Protein AF-A0A8T6MAY6-F1 (afdb_monomer)

pLDDT: mean 92.92, std 10.19, range [41.97, 98.88]

Secondary structure (DSSP, 8-state):
-PPEEEEEEEEESSS-TTT--EEEEEEEEEETTEEEEEEEEE-B-SSPPPHHHHHHH---HHHHTTSPBHHHHHHHHHHHHTTPEEEETTTTTHHHHHHHHHHHHHS------EEEHHHHHHHH-TT-S--SHHHHHHHTT---TTTTSHHHHHHHHHHHHHHHHHHHHHTT--SHHHHHHHHH-TT------GGG--

Structure (mmCIF, N/CA/C/O backbone):
data_AF-A0A8T6MAY6-F1
#
_entry.id   AF-A0A8T6MAY6-F1
#
loop_
_atom_site.group_PDB
_atom_site.id
_atom_site.type_symbol
_atom_site.label_atom_id
_atom_site.label_alt_id
_atom_site.label_comp_id
_atom_site.label_asym_id
_atom_site.label_entity_id
_atom_site.label_seq_id
_atom_site.pdbx_PDB_ins_code
_atom_site.Cartn_x
_atom_site.Cartn_y
_atom_site.Cartn_z
_atom_site.occupancy
_atom_site.B_iso_or_equiv
_atom_site.auth_seq_id
_atom_site.auth_comp_id
_atom_site.auth_asym_id
_atom_site.auth_atom_id
_atom_site.pdbx_PDB_model_num
ATOM 1 N N . MET A 1 1 ? 13.500 -18.319 -10.788 1.00 41.97 1 MET A N 1
ATOM 2 C CA . MET A 1 1 ? 12.170 -18.586 -10.184 1.00 41.97 1 MET A CA 1
ATOM 3 C C . MET A 1 1 ? 11.344 -17.348 -10.483 1.00 41.97 1 MET A C 1
ATOM 5 O O . MET A 1 1 ? 11.922 -16.278 -10.383 1.00 41.97 1 MET A O 1
ATOM 9 N N . LEU A 1 2 ? 10.087 -17.454 -10.924 1.00 58.12 2 LEU A N 1
ATOM 10 C CA . LEU A 1 2 ? 9.271 -16.250 -11.144 1.00 58.12 2 LEU A CA 1
ATOM 11 C C . LEU A 1 2 ? 9.119 -15.507 -9.813 1.00 58.12 2 LEU A C 1
ATOM 13 O O . LEU A 1 2 ? 8.790 -16.142 -8.808 1.00 58.12 2 LEU A O 1
ATOM 17 N N . GLY A 1 3 ? 9.374 -14.201 -9.809 1.00 73.69 3 GLY A N 1
ATOM 18 C CA . GLY A 1 3 ? 9.262 -13.400 -8.601 1.00 73.69 3 GLY A CA 1
ATOM 19 C C . GLY A 1 3 ? 7.875 -13.441 -8.001 1.00 73.69 3 GLY A C 1
ATOM 20 O O . GLY A 1 3 ? 6.874 -13.339 -8.719 1.00 73.69 3 GLY A O 1
ATOM 21 N N . ARG A 1 4 ? 7.833 -13.613 -6.676 1.00 93.00 4 ARG A N 1
ATOM 22 C CA . ARG A 1 4 ? 6.608 -13.522 -5.888 1.00 93.00 4 ARG A CA 1
ATOM 23 C C . ARG A 1 4 ? 6.529 -12.165 -5.219 1.00 93.00 4 ARG A C 1
ATOM 25 O O . ARG A 1 4 ? 7.383 -11.813 -4.399 1.00 93.00 4 ARG A O 1
ATOM 32 N N . TYR A 1 5 ? 5.494 -11.425 -5.585 1.00 97.12 5 TYR A N 1
ATOM 33 C CA . TYR A 1 5 ? 5.240 -10.085 -5.083 1.00 97.12 5 TYR A CA 1
ATOM 34 C C . TYR A 1 5 ? 3.885 -10.030 -4.397 1.00 97.12 5 TYR A C 1
ATOM 36 O O . TYR A 1 5 ? 2.927 -10.655 -4.847 1.00 97.12 5 TYR A O 1
ATOM 44 N N . ILE A 1 6 ? 3.803 -9.233 -3.341 1.00 98.44 6 ILE A N 1
ATOM 45 C CA . ILE A 1 6 ? 2.548 -8.832 -2.722 1.00 98.44 6 ILE A CA 1
ATOM 46 C C . ILE A 1 6 ? 2.383 -7.348 -2.984 1.00 98.44 6 ILE A C 1
ATOM 48 O O . ILE A 1 6 ? 3.108 -6.543 -2.405 1.00 98.44 6 ILE A O 1
ATOM 52 N N . VAL A 1 7 ? 1.444 -6.980 -3.847 1.00 98.69 7 VAL A N 1
ATOM 53 C CA . VAL A 1 7 ? 1.062 -5.576 -4.014 1.00 98.69 7 VAL A CA 1
ATOM 5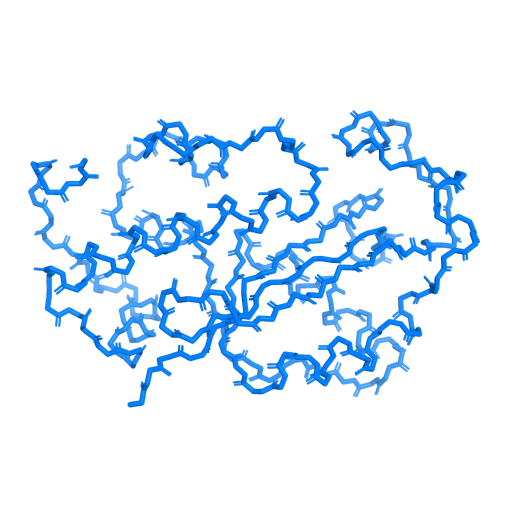4 C C . VAL A 1 7 ? -0.007 -5.265 -2.982 1.00 98.69 7 VAL A C 1
ATOM 56 O O . VAL A 1 7 ? -0.994 -5.990 -2.943 1.00 98.69 7 VAL A O 1
ATOM 59 N N . LEU A 1 8 ? 0.183 -4.247 -2.147 1.00 98.75 8 LEU A N 1
ATOM 60 C CA . LEU A 1 8 ? -0.724 -3.925 -1.045 1.00 98.75 8 LEU A CA 1
ATOM 61 C C . LEU A 1 8 ? -0.980 -2.425 -0.921 1.00 98.75 8 LEU A C 1
ATOM 63 O O . LEU A 1 8 ? -0.166 -1.617 -1.371 1.00 98.75 8 LEU A O 1
ATOM 67 N N . ASP A 1 9 ? -2.101 -2.107 -0.285 1.00 98.69 9 ASP A N 1
ATOM 68 C CA . ASP A 1 9 ? -2.551 -0.759 0.057 1.00 98.69 9 ASP A CA 1
ATOM 69 C C . ASP A 1 9 ? -3.443 -0.832 1.312 1.00 98.69 9 ASP A C 1
ATOM 71 O O . ASP A 1 9 ? -4.076 -1.872 1.567 1.00 98.69 9 ASP A O 1
ATOM 75 N N . ILE A 1 10 ? -3.462 0.236 2.112 1.00 98.62 10 ILE A N 1
ATOM 76 C CA . ILE A 1 10 ? -4.341 0.367 3.279 1.00 98.62 10 ILE A CA 1
ATOM 77 C C . ILE A 1 10 ? -5.130 1.6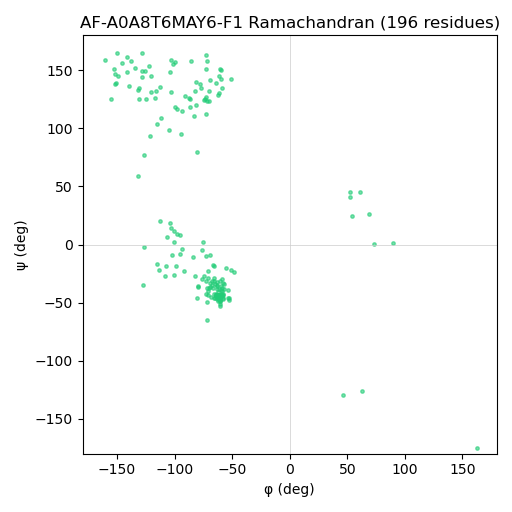75 3.247 1.00 98.62 10 ILE A C 1
ATOM 79 O O . ILE A 1 10 ? -4.610 2.722 2.873 1.00 98.62 10 ILE A O 1
ATOM 83 N N . GLU A 1 11 ? -6.334 1.638 3.814 1.00 98.50 11 GLU A N 1
ATOM 84 C CA . GLU A 1 11 ? -7.056 2.849 4.206 1.00 98.50 11 GLU A CA 1
ATOM 85 C C . GLU A 1 11 ? -6.982 3.037 5.720 1.00 98.50 11 GLU A C 1
ATOM 87 O O . GLU A 1 11 ? -6.897 2.075 6.492 1.00 98.50 11 GLU A O 1
ATOM 92 N N . THR A 1 12 ? -6.985 4.292 6.164 1.00 98.62 12 THR A N 1
ATOM 93 C CA . THR A 1 12 ? -6.765 4.654 7.572 1.00 98.62 12 THR A CA 1
ATOM 94 C C . THR A 1 12 ? -7.658 5.812 7.999 1.00 98.62 12 THR A C 1
ATOM 96 O O . THR A 1 12 ? -8.135 6.581 7.169 1.00 98.62 12 THR A O 1
ATOM 99 N N . THR A 1 13 ? -7.850 5.991 9.306 1.00 98.56 13 THR A N 1
ATOM 100 C CA . THR A 1 13 ? -8.589 7.130 9.878 1.00 98.56 13 THR A CA 1
ATOM 101 C C . THR A 1 13 ? -7.805 8.448 9.863 1.00 98.56 13 THR A C 1
ATOM 103 O O . THR A 1 13 ? -8.308 9.446 10.372 1.00 98.56 13 THR A O 1
ATOM 106 N N . GLY A 1 14 ? -6.584 8.469 9.320 1.00 97.88 14 GLY A N 1
ATOM 107 C CA . GLY A 1 14 ? -5.697 9.630 9.309 1.00 97.88 14 GLY A CA 1
ATOM 108 C C . GLY A 1 14 ? -4.244 9.244 9.018 1.00 97.88 14 GLY A C 1
ATOM 109 O O . GLY A 1 14 ? -3.932 8.097 8.726 1.00 97.88 14 GLY A O 1
ATOM 110 N N . LEU A 1 15 ? -3.321 10.206 9.075 1.00 97.56 15 LEU A N 1
ATOM 111 C CA . LEU A 1 15 ? -1.945 10.010 8.591 1.00 97.56 15 LEU A CA 1
ATOM 112 C C . LEU A 1 15 ? -0.934 9.600 9.674 1.00 97.56 15 LEU A C 1
ATOM 114 O O . LEU A 1 15 ? 0.227 9.316 9.366 1.00 97.56 15 LEU A O 1
ATOM 118 N N . ASN A 1 16 ? -1.324 9.618 10.946 1.00 97.81 16 ASN A N 1
ATOM 119 C CA . ASN A 1 16 ? -0.435 9.384 12.073 1.00 97.81 16 ASN A CA 1
ATOM 120 C C . ASN A 1 16 ? -0.660 7.992 12.660 1.00 97.81 16 ASN A C 1
ATOM 122 O O . ASN A 1 16 ? -1.510 7.815 13.521 1.00 97.81 16 ASN A O 1
ATOM 126 N N . ARG A 1 17 ? 0.186 7.027 12.293 1.00 97.31 17 ARG A N 1
ATOM 127 C CA . ARG A 1 17 ? 0.127 5.643 12.803 1.00 97.31 17 ARG A CA 1
ATOM 128 C C . ARG A 1 17 ? 0.077 5.474 14.323 1.00 97.31 17 ARG A C 1
ATOM 130 O O . ARG A 1 17 ? -0.347 4.426 14.773 1.00 97.31 17 ARG A O 1
ATOM 137 N N . SER A 1 18 ? 0.519 6.460 15.107 1.00 95.38 18 SER A N 1
ATOM 138 C CA . SER A 1 18 ? 0.468 6.403 16.575 1.00 95.38 18 SER A CA 1
ATOM 139 C C . SER A 1 18 ? -0.882 6.843 17.157 1.00 95.38 18 SER A C 1
ATOM 141 O O . SER A 1 18 ? -1.079 6.747 18.366 1.00 95.38 18 SER A O 1
ATOM 143 N N . LYS A 1 19 ? -1.759 7.431 16.337 1.00 97.19 19 LYS A N 1
ATOM 144 C CA . LYS A 1 19 ? -3.049 8.017 16.742 1.00 97.19 19 LYS A CA 1
ATOM 145 C C . LYS A 1 19 ? -4.218 7.486 15.915 1.00 97.19 19 LYS A C 1
ATOM 147 O O . LYS A 1 19 ? -5.308 7.332 16.450 1.00 97.19 19 LYS A O 1
ATOM 152 N N . ASP A 1 20 ? -3.970 7.227 14.640 1.00 98.56 20 ASP A N 1
ATOM 153 C CA . ASP A 1 20 ? -4.936 6.805 13.636 1.00 98.56 20 ASP A CA 1
ATOM 154 C C . ASP A 1 20 ? -4.879 5.290 13.419 1.00 98.56 20 ASP A C 1
ATOM 156 O O . ASP A 1 20 ? -3.866 4.643 13.690 1.00 98.56 20 ASP A O 1
ATOM 160 N N . GLN A 1 21 ? -5.977 4.730 12.919 1.00 98.56 21 GLN A N 1
ATOM 161 C CA . GLN A 1 21 ? -6.218 3.291 12.840 1.00 98.56 21 GLN A CA 1
ATOM 162 C C . GLN A 1 21 ? -6.480 2.853 11.400 1.00 98.56 21 GLN A C 1
ATOM 164 O O . GLN A 1 21 ? -6.941 3.641 10.577 1.00 98.56 21 GLN A O 1
ATOM 169 N N . ILE A 1 22 ? -6.182 1.591 11.092 1.00 98.75 22 ILE A N 1
ATOM 170 C CA . ILE A 1 22 ? -6.442 0.998 9.773 1.00 98.75 22 ILE A CA 1
ATOM 171 C C . ILE A 1 22 ? -7.938 0.670 9.655 1.00 98.75 22 ILE A C 1
ATOM 173 O O . ILE A 1 22 ? -8.514 0.096 10.578 1.00 98.75 22 ILE A O 1
ATOM 177 N N . THR A 1 23 ? -8.556 1.012 8.523 1.00 98.69 23 THR A N 1
ATOM 178 C CA . THR A 1 23 ? -9.978 0.761 8.216 1.00 98.69 23 THR A CA 1
ATOM 179 C C . THR A 1 23 ? -10.183 -0.232 7.072 1.00 98.69 23 THR A C 1
ATOM 181 O O . THR A 1 23 ? -11.233 -0.870 6.993 1.00 98.69 23 THR A O 1
ATOM 184 N N . GLU A 1 24 ? -9.190 -0.411 6.203 1.00 98.81 24 GLU A N 1
ATOM 185 C CA . GLU A 1 24 ? -9.189 -1.399 5.121 1.00 98.81 24 GLU A CA 1
ATOM 186 C C . GLU A 1 24 ? -7.754 -1.862 4.858 1.00 98.81 24 GLU A C 1
ATOM 188 O O . GLU A 1 24 ? -6.812 -1.077 4.956 1.00 98.81 24 GLU A O 1
ATOM 193 N N . ILE A 1 25 ? -7.585 -3.134 4.508 1.00 98.69 25 ILE A N 1
ATOM 194 C CA . ILE A 1 25 ? -6.339 -3.657 3.947 1.00 98.69 25 ILE A CA 1
ATOM 195 C C . ILE A 1 25 ? -6.656 -4.489 2.711 1.00 98.69 25 ILE A C 1
ATOM 197 O O . ILE A 1 25 ? -7.538 -5.354 2.730 1.00 98.69 25 ILE A O 1
ATOM 201 N N . ALA A 1 26 ? -5.913 -4.238 1.641 1.00 98.75 26 ALA A N 1
ATOM 202 C CA . ALA A 1 26 ? -6.002 -4.975 0.394 1.00 98.75 26 ALA A CA 1
ATOM 203 C C . ALA A 1 26 ? -4.619 -5.453 -0.038 1.00 98.75 26 ALA A C 1
ATOM 205 O O . ALA A 1 26 ? -3.622 -4.752 0.128 1.00 98.75 26 ALA A O 1
ATOM 206 N N . ALA A 1 27 ? -4.561 -6.643 -0.632 1.00 98.81 27 ALA A N 1
ATOM 207 C CA . ALA A 1 27 ? -3.363 -7.139 -1.277 1.00 98.81 27 ALA A CA 1
ATOM 208 C C . ALA A 1 27 ? -3.653 -8.120 -2.421 1.00 98.81 27 ALA A C 1
ATOM 210 O O . ALA A 1 27 ? -4.582 -8.927 -2.363 1.00 98.81 27 ALA A O 1
ATOM 211 N N . LEU A 1 28 ? -2.799 -8.093 -3.443 1.00 98.75 28 LEU A N 1
ATOM 212 C CA . LEU A 1 28 ? -2.749 -9.070 -4.526 1.00 98.75 28 LEU A CA 1
ATOM 213 C C . LEU A 1 28 ? -1.414 -9.803 -4.500 1.00 98.75 28 LEU A C 1
ATOM 215 O O . LEU A 1 28 ? -0.352 -9.182 -4.446 1.00 98.75 28 LEU A O 1
ATOM 219 N N . LYS A 1 29 ? -1.475 -11.131 -4.591 1.00 98.50 29 LYS A N 1
ATOM 220 C CA . LYS A 1 29 ? -0.298 -11.983 -4.755 1.00 98.50 29 LYS A CA 1
ATOM 221 C C . LYS A 1 29 ? -0.032 -12.196 -6.232 1.00 98.50 29 LYS A C 1
ATOM 223 O O . LYS A 1 29 ? -0.922 -12.628 -6.969 1.00 98.50 29 LYS A O 1
ATOM 228 N N . LEU A 1 30 ? 1.197 -11.924 -6.647 1.00 96.75 30 LEU A N 1
ATOM 229 C CA . LEU A 1 30 ? 1.657 -12.093 -8.015 1.00 96.75 30 LEU A CA 1
ATOM 230 C C . LEU A 1 30 ? 2.688 -13.216 -8.098 1.00 96.75 30 LEU A C 1
ATOM 232 O O . LEU A 1 30 ? 3.626 -13.250 -7.305 1.00 96.75 30 LEU A O 1
ATOM 236 N N . GLU A 1 31 ? 2.550 -14.077 -9.103 1.00 93.88 31 GLU A N 1
ATOM 237 C CA . GLU A 1 31 ? 3.608 -14.980 -9.568 1.00 93.88 31 GLU A CA 1
ATOM 238 C C . GLU A 1 31 ? 3.994 -14.587 -10.997 1.00 93.88 31 GLU A C 1
ATOM 240 O O . GLU A 1 31 ? 3.256 -14.830 -11.963 1.00 93.88 31 GLU A O 1
ATOM 245 N N . GLY A 1 32 ? 5.143 -13.917 -11.131 1.00 87.56 32 GLY A N 1
ATOM 246 C CA . GLY A 1 32 ? 5.460 -13.157 -12.339 1.00 87.56 32 GLY A CA 1
ATOM 247 C C . GLY A 1 32 ? 4.453 -12.018 -12.532 1.00 87.56 32 GLY A C 1
ATOM 248 O O . GLY A 1 32 ? 4.219 -11.237 -11.617 1.00 87.56 32 GLY A O 1
ATOM 249 N N . ASN A 1 33 ? 3.815 -11.951 -13.705 1.00 85.69 33 ASN A N 1
ATOM 250 C CA . ASN A 1 33 ? 2.798 -10.934 -14.022 1.00 85.69 33 ASN A CA 1
ATOM 251 C C . ASN A 1 33 ? 1.353 -11.412 -13.787 1.00 85.69 33 ASN A C 1
ATOM 253 O O . ASN A 1 33 ? 0.408 -10.749 -14.214 1.00 85.69 33 ASN A O 1
ATOM 257 N N . ARG A 1 34 ? 1.157 -12.587 -13.175 1.00 93.38 34 ARG A N 1
ATOM 258 C CA . ARG A 1 34 ? -0.176 -13.162 -12.952 1.00 93.38 34 ARG A CA 1
ATOM 259 C C . ARG A 1 34 ? -0.596 -12.981 -11.507 1.00 93.38 34 ARG A C 1
ATOM 261 O O . ARG A 1 34 ? 0.152 -13.350 -10.609 1.00 93.38 34 ARG A O 1
ATOM 268 N N . ILE A 1 35 ? -1.812 -12.490 -11.306 1.00 96.88 35 ILE A N 1
ATOM 269 C CA . ILE A 1 35 ? -2.476 -12.506 -10.003 1.00 96.88 35 ILE A CA 1
ATOM 270 C C . ILE A 1 35 ? -2.880 -13.949 -9.703 1.00 96.88 35 ILE A C 1
ATOM 272 O O . ILE A 1 35 ? -3.584 -14.565 -10.502 1.00 96.88 35 ILE A O 1
ATOM 276 N N . VAL A 1 36 ? -2.426 -14.479 -8.571 1.00 97.69 36 VAL A N 1
ATOM 277 C CA . VAL A 1 36 ? -2.709 -15.861 -8.149 1.00 97.69 36 VAL A CA 1
ATOM 278 C C . VAL A 1 36 ? -3.550 -15.943 -6.881 1.00 97.69 36 VAL A C 1
ATOM 280 O O . VAL A 1 36 ? -4.109 -16.996 -6.599 1.00 97.69 36 VAL A O 1
ATOM 283 N N . ASP A 1 37 ? -3.641 -14.854 -6.117 1.00 98.06 37 ASP A N 1
ATOM 284 C CA . ASP A 1 37 ? -4.366 -14.821 -4.848 1.00 98.06 37 ASP A CA 1
ATOM 285 C C . ASP A 1 37 ? -4.710 -13.376 -4.451 1.00 98.06 37 ASP A C 1
ATOM 287 O O . ASP A 1 37 ? -4.059 -12.428 -4.910 1.00 98.06 37 ASP A O 1
ATOM 291 N N . LYS A 1 38 ? -5.717 -13.204 -3.590 1.00 98.44 38 LYS A N 1
ATOM 292 C CA . LYS A 1 38 ? -6.220 -11.897 -3.143 1.00 98.44 38 LYS A CA 1
ATOM 293 C C . LYS A 1 38 ? -6.545 -11.914 -1.652 1.00 98.44 38 LYS A C 1
ATOM 295 O O . LYS A 1 38 ? -7.222 -12.819 -1.177 1.00 98.44 38 LYS A O 1
ATOM 300 N N . PHE A 1 39 ? -6.151 -10.854 -0.954 1.00 98.75 39 PHE A N 1
ATOM 301 C CA . PHE A 1 39 ? -6.545 -10.560 0.420 1.00 98.75 39 PHE A CA 1
ATOM 302 C C . PHE A 1 39 ? -7.262 -9.212 0.457 1.00 98.75 39 PHE A C 1
ATOM 304 O O . PHE A 1 39 ? -6.778 -8.241 -0.118 1.00 98.75 39 PHE A O 1
ATOM 311 N N . GLU A 1 40 ? -8.417 -9.135 1.106 1.00 98.44 40 GLU A N 1
ATOM 312 C CA . GLU A 1 40 ? -9.175 -7.890 1.228 1.00 98.44 40 GLU A CA 1
ATOM 313 C C . GLU A 1 40 ? -10.064 -7.960 2.460 1.00 98.44 40 GLU A C 1
ATOM 315 O O . GLU A 1 40 ? -10.861 -8.892 2.594 1.00 98.44 40 GLU A O 1
ATOM 320 N N . THR A 1 41 ? -9.943 -6.990 3.360 1.00 98.44 41 THR A N 1
ATOM 321 C CA . THR A 1 41 ? -10.864 -6.877 4.490 1.00 98.44 41 THR A CA 1
ATOM 322 C C . THR A 1 41 ? -11.011 -5.437 4.948 1.00 98.44 41 THR A C 1
ATOM 324 O O . THR A 1 41 ? -10.033 -4.702 5.075 1.00 98.44 41 THR A O 1
ATOM 327 N N . LEU A 1 42 ? -12.254 -5.067 5.257 1.00 98.75 42 LEU A N 1
ATOM 328 C CA . LEU A 1 42 ? -12.541 -3.924 6.116 1.00 98.75 42 LEU A CA 1
ATOM 329 C C . LEU A 1 42 ? -12.190 -4.282 7.563 1.00 98.75 42 LEU A C 1
ATOM 331 O O . LEU A 1 42 ? -12.266 -5.451 7.953 1.00 98.75 42 LEU A O 1
ATOM 335 N N . ILE A 1 43 ? -11.819 -3.272 8.339 1.00 98.88 43 ILE A N 1
ATOM 336 C CA . ILE A 1 43 ? -11.314 -3.401 9.703 1.00 98.88 43 ILE A CA 1
ATOM 337 C C . ILE A 1 43 ? -12.069 -2.421 10.589 1.00 98.88 43 ILE A C 1
ATOM 339 O O . ILE A 1 43 ? -12.236 -1.262 10.221 1.00 98.88 43 ILE A O 1
ATOM 343 N N . ASN A 1 44 ? -12.508 -2.883 11.759 1.00 98.81 44 ASN A N 1
ATOM 344 C CA . ASN A 1 44 ? -13.049 -2.008 12.789 1.00 98.81 44 ASN A CA 1
ATOM 345 C C . ASN A 1 44 ? -11.897 -1.214 13.433 1.00 98.81 44 ASN A C 1
ATOM 347 O O . ASN A 1 44 ? -11.082 -1.819 14.137 1.00 98.81 44 ASN A O 1
ATOM 351 N N . PRO A 1 45 ? -11.827 0.119 13.244 1.00 98.44 45 PRO A N 1
ATOM 352 C CA . PRO A 1 45 ? -10.748 0.935 13.790 1.00 98.44 45 PRO A CA 1
ATOM 353 C C . PRO A 1 45 ? -10.903 1.197 15.297 1.00 98.44 45 PRO A C 1
ATOM 355 O O . PRO A 1 45 ? -10.048 1.842 15.889 1.00 98.44 45 PRO A O 1
ATOM 358 N N . GLN A 1 46 ? -12.003 0.763 15.926 1.00 98.19 46 GLN A N 1
ATOM 359 C CA . GLN A 1 46 ? -12.329 1.019 17.338 1.00 98.19 46 GLN A CA 1
ATOM 360 C C . GLN A 1 46 ? -12.321 2.510 17.725 1.00 98.19 46 GLN A C 1
ATOM 362 O O . GLN A 1 46 ? -12.167 2.880 18.889 1.00 98.19 46 GLN A O 1
ATOM 367 N N . MET A 1 47 ? -12.533 3.376 16.738 1.00 97.94 47 MET A N 1
ATOM 368 C CA . MET A 1 47 ? -12.689 4.815 16.885 1.00 97.94 47 MET A CA 1
ATOM 369 C C . MET A 1 47 ? -13.606 5.340 15.784 1.00 97.94 47 MET A C 1
ATOM 371 O O . MET A 1 47 ? -13.849 4.662 14.789 1.00 97.94 47 MET A O 1
ATOM 375 N N . LYS A 1 48 ? -14.107 6.563 15.953 1.00 98.12 48 LYS A N 1
ATOM 376 C CA . LYS A 1 48 ? -14.918 7.212 14.925 1.00 98.12 48 LYS A CA 1
ATOM 377 C C . LYS A 1 48 ? -14.054 7.595 13.723 1.00 98.12 48 LYS A C 1
ATOM 379 O O . LYS A 1 48 ? -13.022 8.243 13.906 1.00 98.12 48 LYS A O 1
ATOM 384 N N . ILE A 1 49 ? -14.506 7.268 12.515 1.00 98.56 49 ILE A N 1
ATOM 385 C CA . ILE A 1 49 ? -13.850 7.700 11.276 1.00 98.56 49 ILE A CA 1
ATOM 386 C C . ILE A 1 49 ? -14.136 9.201 11.054 1.00 98.56 49 ILE A C 1
ATOM 388 O O . ILE A 1 49 ? -15.303 9.614 11.059 1.00 98.56 49 ILE A O 1
ATOM 392 N N . PRO A 1 50 ? -13.108 10.057 10.880 1.00 98.44 50 PRO A N 1
ATOM 393 C CA . PRO A 1 50 ? -13.320 11.472 10.582 1.00 98.44 50 PRO A CA 1
ATOM 394 C C . PRO A 1 50 ? -14.110 11.676 9.285 1.00 98.44 50 PRO A C 1
ATOM 396 O O . PRO A 1 50 ? -13.896 10.973 8.301 1.00 98.44 50 PRO A O 1
ATOM 399 N N . ALA A 1 51 ? -14.990 12.680 9.250 1.00 98.06 51 ALA A N 1
ATOM 400 C CA . ALA A 1 51 ? -15.886 12.905 8.110 1.00 98.06 51 ALA A CA 1
ATOM 401 C C . ALA A 1 51 ? -15.136 13.144 6.787 1.00 98.06 51 ALA A C 1
ATOM 403 O O . ALA A 1 51 ? -15.572 12.678 5.738 1.00 98.06 51 ALA A O 1
ATOM 404 N N . GLU A 1 52 ? -13.993 13.826 6.843 1.00 97.81 52 GLU A N 1
ATOM 405 C CA . GLU A 1 52 ? -13.094 14.027 5.701 1.00 97.81 52 GLU A CA 1
ATOM 406 C C . GLU A 1 52 ? -12.509 12.717 5.156 1.00 97.81 52 GLU A C 1
ATOM 408 O O . GLU A 1 52 ? -12.394 12.557 3.944 1.00 97.81 52 GLU A O 1
ATOM 413 N N . ILE A 1 53 ? -12.212 11.748 6.028 1.00 97.94 53 ILE A N 1
ATOM 414 C CA . ILE A 1 53 ? -11.740 10.419 5.627 1.00 97.94 53 ILE A CA 1
ATOM 415 C C . ILE A 1 53 ? -12.882 9.606 5.030 1.00 97.94 53 ILE A C 1
ATOM 417 O O . ILE A 1 53 ? -12.698 8.979 3.992 1.00 97.94 53 ILE A O 1
ATOM 421 N N . THR A 1 54 ? -14.072 9.654 5.631 1.00 97.62 54 THR A N 1
ATOM 422 C CA . THR A 1 54 ? -15.270 9.024 5.062 1.00 97.62 54 THR A CA 1
ATOM 423 C C . THR A 1 54 ? -15.585 9.587 3.678 1.00 97.62 54 THR A C 1
ATOM 425 O O . THR A 1 54 ? -15.944 8.839 2.777 1.00 97.62 54 THR A O 1
ATOM 428 N N . GLN A 1 55 ? -15.437 10.899 3.480 1.00 96.62 55 GLN A N 1
ATOM 429 C CA . GLN A 1 55 ? -15.633 11.531 2.177 1.00 96.62 55 GLN A CA 1
ATOM 430 C C . GLN A 1 55 ? -14.572 11.094 1.160 1.00 96.62 55 GLN A C 1
ATOM 432 O O . GLN A 1 55 ? -14.892 10.940 -0.017 1.00 96.62 55 GLN A O 1
ATOM 437 N N . LEU A 1 56 ? -13.329 10.913 1.608 1.00 95.12 56 LEU A N 1
ATOM 438 C CA . LEU A 1 56 ? -12.216 10.509 0.756 1.00 95.12 56 LEU A CA 1
ATOM 439 C C . LEU A 1 56 ? -12.325 9.043 0.324 1.00 95.12 56 LEU A C 1
ATOM 441 O O . LEU A 1 56 ? -12.203 8.757 -0.860 1.00 95.12 56 LEU A O 1
ATOM 445 N N . THR A 1 57 ? -12.556 8.139 1.277 1.00 96.25 57 THR A N 1
ATOM 446 C CA . THR A 1 57 ? -12.479 6.682 1.067 1.00 96.25 57 THR A CA 1
ATOM 447 C C . THR A 1 57 ? -13.843 6.031 0.840 1.00 96.25 57 THR A C 1
ATOM 449 O O . THR A 1 57 ? -13.950 4.906 0.360 1.00 96.25 57 THR A O 1
ATOM 452 N N . GLY A 1 58 ? -14.926 6.708 1.221 1.00 96.81 58 GLY A N 1
ATOM 453 C CA . GLY A 1 58 ? -16.274 6.142 1.242 1.00 96.81 58 GLY A CA 1
ATOM 454 C C . GLY A 1 58 ? -16.522 5.139 2.375 1.00 96.81 58 GLY A C 1
ATOM 455 O O . GLY A 1 58 ? -17.630 4.610 2.465 1.00 96.81 58 GLY A O 1
ATOM 456 N N . ILE A 1 59 ? -15.540 4.865 3.241 1.00 97.94 59 ILE A N 1
ATOM 457 C CA . ILE A 1 59 ? -15.687 3.927 4.359 1.00 97.94 59 ILE A CA 1
ATOM 458 C C . ILE A 1 59 ? -16.390 4.629 5.523 1.00 97.94 59 ILE A C 1
ATOM 460 O O . ILE A 1 59 ? -15.894 5.617 6.060 1.00 97.94 59 ILE A O 1
ATOM 464 N N . THR A 1 60 ? -17.547 4.106 5.930 1.00 98.31 60 THR A N 1
ATOM 465 C CA . THR A 1 60 ? -18.346 4.651 7.037 1.00 98.31 60 THR A CA 1
ATOM 466 C C . THR A 1 60 ? -18.195 3.826 8.315 1.00 98.31 60 THR A C 1
ATOM 468 O O . THR A 1 60 ? -17.889 2.634 8.259 1.00 98.31 60 THR A O 1
ATOM 471 N N . ASP A 1 61 ? -18.492 4.433 9.472 1.00 98.56 61 ASP A N 1
ATOM 472 C CA . ASP A 1 61 ? -18.531 3.728 10.765 1.00 98.56 61 ASP A CA 1
ATOM 473 C C . ASP A 1 61 ? -19.452 2.487 10.706 1.00 98.56 61 ASP A C 1
ATOM 475 O O . ASP A 1 61 ? -19.116 1.420 11.218 1.00 98.56 61 ASP A O 1
ATOM 479 N N . ASP A 1 62 ? -20.591 2.587 10.010 1.00 98.50 62 ASP A N 1
ATOM 480 C CA . ASP A 1 62 ? -21.542 1.479 9.854 1.00 98.50 62 ASP A CA 1
ATOM 481 C C . ASP A 1 62 ? -20.988 0.301 9.043 1.00 98.50 62 ASP A C 1
ATOM 483 O O . ASP A 1 62 ? -21.361 -0.844 9.303 1.00 98.50 62 ASP A O 1
ATOM 487 N N . MET A 1 63 ? -20.096 0.556 8.080 1.00 98.25 63 MET A N 1
ATOM 488 C CA . MET A 1 63 ? -19.453 -0.500 7.290 1.00 98.25 63 MET A CA 1
ATOM 489 C C . MET A 1 63 ? -18.451 -1.313 8.111 1.00 98.25 63 MET A C 1
ATOM 491 O O . MET A 1 63 ? -18.227 -2.489 7.804 1.00 98.25 63 MET A O 1
ATOM 495 N N . VAL A 1 64 ? -17.841 -0.688 9.124 1.00 98.50 64 VAL A N 1
ATOM 496 C CA . VAL A 1 64 ? -16.710 -1.254 9.869 1.00 98.50 64 VAL A CA 1
ATOM 497 C C . VAL A 1 64 ? -17.055 -1.716 11.281 1.00 98.50 64 VAL A C 1
ATOM 499 O O . VAL A 1 64 ? -16.319 -2.527 11.828 1.00 98.50 64 VAL A O 1
ATOM 502 N N . LYS A 1 65 ? -18.169 -1.273 11.878 1.00 98.06 65 LYS A N 1
ATOM 503 C CA . LYS A 1 65 ? -18.489 -1.557 13.292 1.00 98.06 65 LYS A CA 1
ATOM 504 C C . LYS A 1 65 ? -18.541 -3.048 13.665 1.00 98.06 65 LYS A C 1
ATOM 506 O O . LYS A 1 65 ? -18.113 -3.405 14.754 1.00 98.06 65 LYS A O 1
ATOM 511 N N . GLU A 1 66 ? -18.989 -3.913 12.751 1.00 98.12 66 GLU A N 1
ATOM 512 C CA . GLU A 1 66 ? -19.053 -5.376 12.951 1.00 98.12 66 GLU A CA 1
ATOM 513 C C . GLU A 1 66 ? -17.889 -6.127 12.270 1.00 98.12 66 GLU A C 1
ATOM 515 O O . GLU A 1 66 ? -17.945 -7.342 12.077 1.00 98.12 66 GLU A O 1
ATOM 52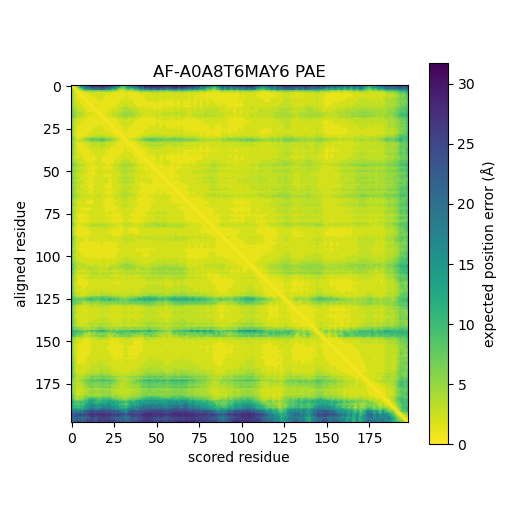0 N N . LYS A 1 67 ? -16.859 -5.412 11.800 1.00 98.69 67 LYS A N 1
ATOM 521 C CA . LYS A 1 67 ? -15.683 -6.006 11.146 1.00 98.69 67 LYS A CA 1
ATOM 522 C C . LYS A 1 67 ? -14.638 -6.428 12.182 1.00 98.69 67 LYS A C 1
ATOM 524 O O . LYS A 1 67 ? -14.646 -5.898 13.293 1.00 98.69 67 LYS A O 1
ATOM 529 N N . PRO A 1 68 ? -13.735 -7.365 11.840 1.00 98.69 68 PRO A N 1
ATOM 530 C CA . PRO A 1 68 ? -12.636 -7.723 12.729 1.00 98.69 68 PRO A CA 1
ATOM 531 C C . PRO A 1 68 ? -11.752 -6.508 13.021 1.00 98.69 68 PRO A C 1
ATOM 533 O O . PRO A 1 68 ? -11.600 -5.606 12.193 1.00 98.69 68 PRO A O 1
ATOM 536 N N . THR A 1 69 ? -11.153 -6.497 14.201 1.00 98.69 69 THR A N 1
ATOM 537 C CA . THR A 1 69 ? -10.125 -5.527 14.583 1.00 98.69 69 THR A CA 1
ATOM 538 C C . THR A 1 69 ? -8.810 -5.825 13.864 1.00 98.69 69 THR A C 1
ATOM 540 O O . THR A 1 69 ? -8.576 -6.936 13.379 1.00 98.69 69 THR A O 1
ATOM 543 N N . ILE A 1 70 ? -7.896 -4.851 13.826 1.00 98.50 70 ILE A N 1
ATOM 544 C CA . ILE A 1 70 ? -6.574 -5.057 13.218 1.00 98.50 70 ILE A CA 1
ATOM 545 C C . ILE A 1 70 ? -5.819 -6.227 13.869 1.00 98.50 70 ILE A C 1
ATOM 547 O O . ILE A 1 70 ? -5.209 -7.028 13.164 1.00 98.50 70 ILE A O 1
ATOM 551 N N . GLN A 1 71 ? -5.923 -6.394 15.192 1.00 98.00 71 GLN A N 1
ATOM 552 C CA . GLN A 1 71 ? -5.289 -7.494 15.921 1.00 98.00 71 GLN A CA 1
ATOM 553 C C . GLN A 1 71 ? -5.746 -8.875 15.422 1.00 98.00 71 GLN A C 1
ATOM 555 O O . GLN A 1 71 ? -4.932 -9.794 15.343 1.00 98.00 71 GLN A O 1
ATOM 560 N N . GLU A 1 72 ? -7.019 -9.020 15.056 1.00 98.31 72 GLU A N 1
ATOM 561 C CA . GLU A 1 72 ? -7.580 -10.269 14.525 1.00 98.31 72 GLU A CA 1
ATOM 562 C C . GLU A 1 72 ? -7.188 -10.512 13.061 1.00 98.31 72 GLU A C 1
ATOM 564 O O . GLU A 1 72 ? -7.057 -11.657 12.629 1.00 98.31 72 GLU A O 1
ATOM 569 N N . VAL A 1 73 ? -6.973 -9.442 12.289 1.00 98.56 73 VAL A N 1
ATOM 570 C CA . VAL A 1 73 ? -6.609 -9.522 10.866 1.00 98.56 73 VAL A CA 1
ATOM 571 C C . VAL A 1 73 ? -5.126 -9.834 10.657 1.00 98.56 73 VAL A C 1
ATOM 573 O O . VAL A 1 73 ? -4.784 -10.580 9.734 1.00 98.56 73 VAL A O 1
ATOM 576 N N . LEU A 1 74 ? -4.241 -9.294 11.502 1.00 98.38 74 LEU A N 1
ATOM 577 C CA . LEU A 1 74 ? -2.787 -9.388 11.325 1.00 98.38 74 LEU A CA 1
ATOM 578 C C . LEU A 1 74 ? -2.261 -10.824 11.136 1.00 98.38 74 LEU A C 1
ATOM 580 O O . LEU A 1 74 ? -1.493 -11.017 10.194 1.00 98.38 74 LEU A O 1
ATOM 584 N N . PRO A 1 75 ? -2.656 -11.845 11.926 1.00 97.75 75 PRO A N 1
ATOM 585 C CA . PRO A 1 75 ? -2.143 -13.206 11.742 1.00 97.75 75 PRO A CA 1
ATOM 586 C C . PRO A 1 75 ? -2.424 -13.776 10.346 1.00 97.75 75 PRO A C 1
ATOM 588 O O . PRO A 1 75 ? -1.528 -14.332 9.710 1.00 97.75 75 PRO A O 1
ATOM 591 N N . ASN A 1 76 ? -3.643 -13.575 9.837 1.00 98.06 76 ASN A N 1
ATOM 592 C CA . ASN A 1 76 ? -4.035 -14.041 8.506 1.00 98.06 76 ASN A CA 1
ATOM 593 C C . ASN A 1 76 ? -3.308 -13.261 7.406 1.00 98.06 76 ASN A C 1
ATOM 595 O O . ASN A 1 76 ? -2.919 -13.833 6.390 1.00 98.06 76 ASN A O 1
ATOM 599 N N . PHE A 1 77 ? -3.088 -11.961 7.614 1.00 98.38 77 PHE A N 1
ATOM 600 C CA . PHE A 1 77 ? -2.328 -11.145 6.675 1.00 98.38 77 PHE A CA 1
ATOM 601 C C . PHE A 1 77 ? -0.852 -11.573 6.605 1.00 98.38 77 PHE A C 1
ATOM 603 O O . PHE A 1 77 ? -0.305 -11.704 5.512 1.00 98.38 77 PHE A O 1
ATOM 610 N N . ILE A 1 78 ? -0.215 -11.865 7.746 1.00 98.00 78 ILE A N 1
ATOM 611 C CA . ILE A 1 78 ? 1.167 -12.373 7.803 1.00 98.00 78 ILE A CA 1
ATOM 612 C C . ILE A 1 78 ? 1.287 -13.711 7.058 1.00 98.00 78 ILE A C 1
ATOM 614 O O . ILE A 1 78 ? 2.214 -13.892 6.262 1.00 98.00 78 ILE A O 1
ATOM 618 N N . ASP A 1 79 ? 0.347 -14.638 7.272 1.00 97.75 79 ASP A N 1
ATOM 619 C CA . ASP A 1 79 ? 0.339 -15.917 6.550 1.00 97.75 79 ASP A CA 1
ATOM 620 C C . ASP A 1 79 ? 0.104 -15.731 5.042 1.00 97.75 79 ASP A C 1
ATOM 622 O O . ASP A 1 79 ? 0.704 -16.433 4.224 1.00 97.75 79 ASP A O 1
ATOM 626 N N . PHE A 1 80 ? -0.698 -14.737 4.650 1.00 98.38 80 PHE A N 1
ATOM 627 C CA . PHE A 1 80 ? -0.921 -14.416 3.244 1.00 98.38 80 PHE A CA 1
ATOM 628 C C . PHE A 1 80 ? 0.357 -13.925 2.546 1.00 98.38 80 PHE A C 1
ATOM 630 O O . PHE A 1 80 ? 0.654 -14.396 1.441 1.00 98.38 80 PHE A O 1
ATOM 637 N N . ILE A 1 81 ? 1.109 -13.007 3.172 1.00 97.31 81 ILE A N 1
ATOM 638 C CA . ILE A 1 81 ? 2.292 -12.366 2.564 1.00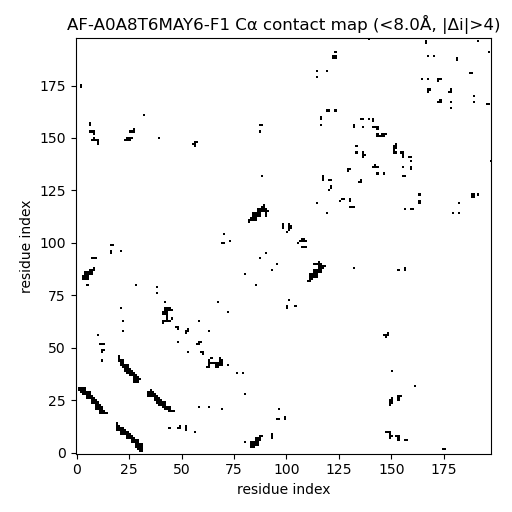 97.31 81 ILE A CA 1
ATOM 639 C C . ILE A 1 81 ? 3.572 -13.204 2.654 1.00 97.31 81 ILE A C 1
ATOM 641 O O . ILE A 1 81 ? 4.471 -13.059 1.822 1.00 97.31 81 ILE A O 1
ATOM 645 N N . LYS A 1 82 ? 3.682 -14.077 3.663 1.00 95.50 82 LYS A N 1
ATOM 646 C CA . LYS A 1 82 ? 4.865 -14.916 3.920 1.00 95.50 82 LYS A CA 1
ATOM 647 C C . LYS A 1 82 ? 6.161 -14.097 3.832 1.00 95.50 82 LYS A C 1
ATOM 649 O O . LYS A 1 82 ? 6.285 -13.048 4.453 1.00 95.50 82 LYS A O 1
ATOM 654 N N . LYS A 1 83 ? 7.139 -14.572 3.057 1.00 95.00 83 LYS A N 1
ATOM 655 C CA . LYS A 1 83 ? 8.434 -13.909 2.820 1.00 95.00 83 LYS A CA 1
ATOM 656 C C . LYS A 1 83 ? 8.507 -13.216 1.455 1.00 95.00 83 LYS A C 1
ATOM 658 O O . LYS A 1 83 ? 9.603 -12.896 0.997 1.00 95.00 83 LYS A O 1
ATOM 663 N N . ASP A 1 84 ? 7.368 -13.035 0.790 1.00 96.31 84 ASP A N 1
ATOM 664 C CA . ASP A 1 84 ? 7.321 -12.469 -0.556 1.00 96.31 84 ASP A CA 1
ATOM 665 C C . ASP A 1 84 ? 7.627 -10.963 -0.528 1.00 96.31 84 ASP A C 1
ATOM 667 O O . ASP A 1 84 ? 7.532 -10.307 0.516 1.00 96.31 84 ASP A O 1
ATOM 671 N N . ILE A 1 85 ? 8.069 -10.412 -1.663 1.00 96.69 85 ILE A N 1
ATOM 672 C CA . ILE A 1 85 ? 8.488 -9.007 -1.742 1.00 96.69 85 ILE A CA 1
ATOM 673 C C . ILE A 1 85 ? 7.243 -8.123 -1.711 1.00 96.69 85 ILE A C 1
ATOM 675 O O . ILE A 1 85 ? 6.365 -8.258 -2.561 1.00 96.69 85 ILE A O 1
ATOM 679 N N . LEU A 1 86 ? 7.186 -7.184 -0.769 1.00 98.12 86 LEU A N 1
ATOM 680 C CA . LEU A 1 86 ? 6.064 -6.255 -0.667 1.00 98.12 86 LEU A CA 1
ATOM 681 C C . LEU A 1 86 ? 6.228 -5.106 -1.659 1.00 98.12 86 LEU A C 1
ATOM 683 O O . LEU A 1 86 ? 7.316 -4.558 -1.834 1.00 98.12 86 LEU A O 1
ATOM 687 N N . VAL A 1 87 ? 5.136 -4.704 -2.286 1.00 98.31 87 VAL A N 1
ATOM 688 C CA . VAL A 1 87 ? 5.078 -3.597 -3.231 1.00 98.31 87 VAL A CA 1
ATOM 689 C C . VAL A 1 87 ? 3.918 -2.704 -2.820 1.00 98.31 87 VAL A C 1
ATOM 691 O O . VAL A 1 87 ? 2.794 -3.168 -2.698 1.00 98.31 87 VAL A O 1
ATOM 694 N N . ALA A 1 88 ? 4.181 -1.420 -2.617 1.00 98.56 88 ALA A N 1
ATOM 695 C CA . ALA A 1 88 ? 3.139 -0.443 -2.306 1.00 98.56 88 ALA A CA 1
ATOM 696 C C . ALA A 1 88 ? 3.476 0.908 -2.937 1.00 98.56 88 ALA A C 1
ATOM 698 O O . ALA A 1 88 ? 4.644 1.216 -3.229 1.00 98.56 88 ALA A O 1
ATOM 699 N N . HIS A 1 89 ? 2.458 1.730 -3.169 1.00 98.38 89 HIS A N 1
ATOM 700 C CA . HIS A 1 89 ? 2.669 3.102 -3.598 1.00 98.38 89 HIS A CA 1
ATOM 701 C C . HIS A 1 89 ? 2.864 3.990 -2.369 1.00 98.38 89 HIS A C 1
ATOM 703 O O . HIS A 1 89 ? 1.984 4.092 -1.539 1.00 98.38 89 HIS A O 1
ATOM 709 N N . ASN A 1 90 ? 4.028 4.635 -2.239 1.00 96.88 90 ASN A N 1
ATOM 710 C CA . ASN A 1 90 ? 4.431 5.294 -0.987 1.00 96.88 90 ASN A CA 1
ATOM 711 C C . ASN A 1 90 ? 4.543 4.325 0.214 1.00 96.88 90 ASN A C 1
ATOM 713 O O . ASN A 1 90 ? 4.174 4.661 1.333 1.00 96.88 90 ASN A O 1
ATOM 717 N N . ALA A 1 91 ? 5.174 3.166 -0.007 1.00 97.00 91 ALA A N 1
ATOM 718 C CA . ALA A 1 91 ? 5.255 2.044 0.937 1.00 97.00 91 ALA A CA 1
ATOM 719 C C . ALA A 1 91 ? 5.656 2.371 2.391 1.00 97.00 91 ALA A C 1
ATOM 721 O O . ALA A 1 91 ? 5.344 1.600 3.292 1.00 97.00 91 ALA A O 1
ATOM 722 N N . ILE A 1 92 ? 6.355 3.486 2.648 1.00 97.31 92 ILE A N 1
ATOM 723 C CA . ILE A 1 92 ? 6.672 3.928 4.017 1.00 97.31 92 ILE A CA 1
ATOM 724 C C . ILE A 1 92 ? 5.411 4.159 4.862 1.00 97.31 92 ILE A C 1
ATOM 726 O O . ILE A 1 92 ? 5.462 3.990 6.080 1.00 97.31 92 ILE A O 1
ATOM 730 N N . PHE A 1 93 ? 4.307 4.540 4.219 1.00 98.25 93 PHE A N 1
ATOM 731 C CA . PHE A 1 93 ? 3.016 4.754 4.849 1.00 98.25 93 PHE A CA 1
ATOM 732 C C . PHE A 1 93 ? 2.391 3.418 5.260 1.00 98.25 93 PHE A C 1
ATOM 734 O O . PHE A 1 93 ? 2.314 3.133 6.455 1.00 98.25 93 PHE A O 1
ATOM 741 N N . ASP A 1 94 ? 2.064 2.561 4.291 1.00 98.31 94 ASP A N 1
ATOM 742 C CA . ASP A 1 94 ? 1.352 1.297 4.511 1.00 98.31 94 ASP A CA 1
ATOM 743 C C . ASP A 1 94 ? 2.132 0.362 5.435 1.00 98.31 94 ASP A C 1
ATOM 745 O O . ASP A 1 94 ? 1.653 -0.063 6.489 1.00 98.31 94 ASP A O 1
ATOM 749 N N . ILE A 1 95 ? 3.403 0.114 5.098 1.00 98.06 95 ILE A N 1
ATOM 750 C CA . ILE A 1 95 ? 4.298 -0.731 5.898 1.00 98.06 95 ILE A CA 1
ATOM 751 C C . ILE A 1 95 ? 4.517 -0.101 7.274 1.00 98.06 95 ILE A C 1
ATOM 753 O O . ILE A 1 95 ? 4.673 -0.809 8.268 1.00 98.06 95 ILE A O 1
ATOM 757 N N . GLY A 1 96 ? 4.516 1.230 7.355 1.00 98.31 96 GLY A N 1
ATOM 758 C CA . GLY A 1 96 ? 4.661 1.960 8.604 1.00 98.31 96 GLY A CA 1
ATOM 759 C C . GLY A 1 96 ? 3.507 1.730 9.577 1.00 98.31 96 GLY A C 1
ATOM 760 O O . GLY A 1 96 ? 3.771 1.558 10.768 1.00 98.31 96 GLY A O 1
ATOM 761 N N . PHE A 1 97 ? 2.268 1.723 9.084 1.00 98.69 97 PHE A N 1
ATOM 762 C CA . PHE A 1 97 ? 1.061 1.415 9.857 1.00 98.69 97 PHE A CA 1
ATOM 763 C C . PHE A 1 97 ? 0.985 -0.069 10.227 1.00 98.69 97 PHE A C 1
ATOM 765 O O . PHE A 1 97 ? 0.710 -0.396 11.383 1.00 98.69 97 PHE A O 1
ATOM 772 N N . ILE A 1 98 ? 1.293 -0.966 9.285 1.00 98.44 98 ILE A N 1
ATOM 773 C CA . ILE A 1 98 ? 1.289 -2.412 9.537 1.00 98.44 98 ILE A CA 1
ATOM 774 C C . ILE A 1 98 ? 2.330 -2.770 10.606 1.00 98.44 98 ILE A C 1
ATOM 776 O O . ILE A 1 98 ? 1.994 -3.420 11.591 1.00 98.44 98 ILE A O 1
ATOM 780 N N . ASN A 1 99 ? 3.572 -2.286 10.484 1.00 98.31 99 ASN A N 1
ATOM 781 C CA . ASN A 1 99 ? 4.615 -2.534 11.486 1.00 98.31 99 ASN A CA 1
ATOM 782 C C . ASN A 1 99 ? 4.285 -1.940 12.857 1.00 98.31 99 ASN A C 1
ATOM 784 O O . ASN A 1 99 ? 4.638 -2.541 13.868 1.00 98.31 99 ASN A O 1
ATOM 788 N N . HIS A 1 100 ? 3.621 -0.781 12.908 1.00 98.56 100 HIS A N 1
ATOM 789 C CA . HIS A 1 100 ? 3.185 -0.208 14.181 1.00 98.56 100 HIS A CA 1
ATOM 790 C C . HIS A 1 100 ? 2.217 -1.150 14.906 1.00 98.56 100 HIS A C 1
ATOM 792 O O . HIS A 1 100 ? 2.438 -1.479 16.069 1.00 98.56 100 HIS A O 1
ATOM 798 N N . ASN A 1 101 ? 1.202 -1.648 14.196 1.00 98.44 101 ASN A N 1
ATOM 799 C CA . ASN A 1 101 ? 0.205 -2.553 14.762 1.00 98.44 101 ASN A CA 1
ATOM 800 C C . ASN A 1 101 ? 0.787 -3.943 15.082 1.00 98.44 101 ASN A C 1
ATOM 802 O O . ASN A 1 101 ? 0.475 -4.512 16.126 1.00 98.44 101 ASN A O 1
ATOM 806 N N . LEU A 1 102 ? 1.687 -4.474 14.247 1.00 97.94 102 LEU A N 1
ATOM 807 C CA . LEU A 1 102 ? 2.421 -5.712 14.548 1.00 97.94 102 LEU A CA 1
ATOM 808 C C . LEU A 1 102 ? 3.248 -5.593 15.828 1.00 97.94 102 LEU A C 1
ATOM 810 O O . LEU A 1 102 ? 3.244 -6.505 16.654 1.00 97.94 102 LEU A O 1
ATOM 814 N N . ASN A 1 103 ? 3.945 -4.472 16.010 1.00 98.00 103 ASN A N 1
ATOM 815 C CA . ASN A 1 103 ? 4.741 -4.255 17.207 1.00 98.00 103 ASN A CA 1
ATOM 816 C C . ASN A 1 103 ? 3.844 -4.143 18.445 1.00 98.00 103 ASN A C 1
ATOM 818 O O . ASN A 1 103 ? 4.105 -4.809 19.444 1.00 98.00 103 ASN A O 1
ATOM 822 N N . LEU A 1 104 ? 2.762 -3.369 18.345 1.00 97.12 104 LEU A N 1
ATOM 823 C CA . LEU A 1 104 ? 1.829 -3.129 19.441 1.00 97.12 104 LEU A CA 1
ATOM 824 C C . LEU A 1 104 ? 1.104 -4.402 19.903 1.00 97.12 104 LEU A C 1
ATOM 826 O O . LEU A 1 104 ? 0.976 -4.629 21.104 1.00 97.12 104 LEU A O 1
ATOM 830 N N . HIS A 1 105 ? 0.627 -5.227 18.967 1.00 96.62 105 HIS A N 1
ATOM 831 C CA . HIS A 1 105 ? -0.255 -6.355 19.286 1.00 96.62 105 HIS A CA 1
ATOM 832 C C . HIS A 1 105 ? 0.451 -7.710 19.340 1.00 96.62 105 HIS A C 1
ATOM 834 O O . HIS A 1 105 ? -0.028 -8.612 20.024 1.00 96.62 105 HIS A O 1
ATOM 840 N N . LEU A 1 106 ? 1.561 -7.870 18.615 1.00 94.88 106 LEU A N 1
ATOM 841 C CA . LEU A 1 106 ? 2.250 -9.154 18.454 1.00 94.88 106 LEU A CA 1
ATOM 842 C C . LEU A 1 106 ? 3.742 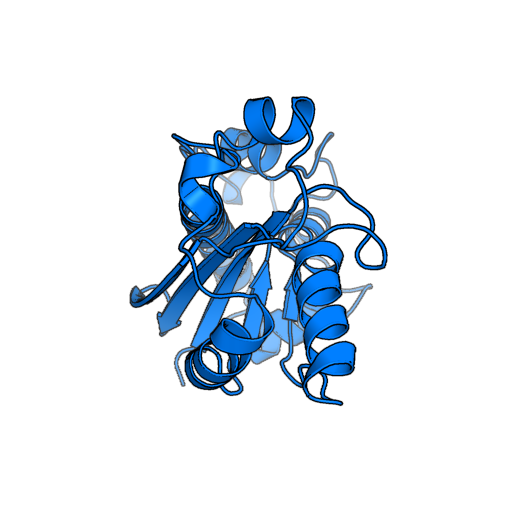-9.091 18.811 1.00 94.88 106 LEU A C 1
ATOM 844 O O . LEU A 1 106 ? 4.408 -10.122 18.767 1.00 94.88 106 LEU A O 1
ATOM 848 N N . ASN A 1 107 ? 4.279 -7.917 19.175 1.00 96.38 107 ASN A N 1
ATOM 849 C CA . ASN A 1 107 ? 5.711 -7.692 19.399 1.00 96.38 107 ASN A CA 1
ATOM 850 C C . ASN A 1 107 ? 6.576 -8.165 18.209 1.00 96.38 107 ASN A C 1
ATOM 852 O O . ASN A 1 107 ? 7.623 -8.792 18.379 1.00 96.38 107 ASN A O 1
ATOM 856 N N . GLN A 1 108 ? 6.101 -7.893 16.990 1.00 95.81 108 GLN A N 1
ATOM 857 C CA . GLN A 1 108 ? 6.713 -8.320 15.729 1.00 95.81 108 GLN A CA 1
ATOM 858 C C . GLN A 1 108 ? 6.914 -7.147 14.763 1.00 95.81 108 GLN A C 1
ATOM 860 O O . GLN A 1 108 ? 6.331 -6.076 14.919 1.00 95.81 108 GLN A O 1
ATOM 865 N N . THR A 1 109 ? 7.728 -7.370 13.733 1.00 95.50 109 THR A N 1
ATOM 866 C CA . THR A 1 109 ? 7.911 -6.468 12.588 1.00 95.50 109 THR A CA 1
ATOM 867 C C . THR A 1 109 ? 8.044 -7.286 11.313 1.00 95.50 109 THR A C 1
ATOM 869 O O . THR A 1 109 ? 8.598 -8.382 11.340 1.00 95.50 109 THR A O 1
ATOM 872 N N . LEU A 1 110 ? 7.589 -6.741 10.188 1.00 96.19 110 LEU A N 1
ATOM 873 C CA . LEU A 1 110 ? 7.780 -7.351 8.879 1.00 96.19 110 LEU A CA 1
ATOM 874 C C . LEU A 1 110 ? 9.271 -7.452 8.537 1.00 96.19 110 LEU A C 1
ATOM 876 O O . LEU A 1 110 ? 9.994 -6.457 8.559 1.00 96.19 110 LEU A O 1
ATOM 880 N N . GLU A 1 111 ? 9.704 -8.651 8.153 1.00 95.06 111 GLU A N 1
ATOM 881 C CA . GLU A 1 111 ? 11.063 -8.926 7.660 1.00 95.06 111 GLU A CA 1
ATOM 882 C C . GLU A 1 111 ? 11.155 -8.849 6.127 1.00 95.06 111 GLU A C 1
ATOM 884 O O . GLU A 1 111 ? 12.226 -9.010 5.536 1.00 95.06 111 GLU A O 1
ATOM 889 N N . ASN A 1 112 ? 10.022 -8.634 5.457 1.00 96.06 112 ASN A N 1
ATOM 890 C CA . ASN A 1 112 ? 9.939 -8.643 4.008 1.00 96.06 112 ASN A CA 1
ATOM 891 C C . ASN A 1 112 ? 10.773 -7.513 3.393 1.00 96.06 112 ASN A C 1
ATOM 893 O O . ASN A 1 112 ? 10.720 -6.350 3.808 1.00 96.06 112 ASN A O 1
ATOM 897 N N . LYS A 1 113 ? 11.470 -7.834 2.298 1.00 95.44 113 LYS A N 1
ATOM 898 C CA . LYS A 1 113 ? 11.953 -6.799 1.379 1.00 95.44 113 LYS A CA 1
ATOM 899 C C . LYS A 1 113 ? 10.747 -6.055 0.811 1.00 95.44 113 LYS A C 1
ATOM 901 O O . LYS A 1 113 ? 9.712 -6.668 0.552 1.00 95.44 113 LYS A O 1
ATOM 906 N N . ASN A 1 114 ? 10.895 -4.755 0.576 1.00 95.69 114 ASN A N 1
ATOM 907 C CA . ASN A 1 114 ? 9.834 -3.948 -0.010 1.00 95.69 114 ASN A CA 1
ATOM 908 C C . ASN A 1 114 ? 10.328 -3.023 -1.125 1.00 95.69 114 ASN A C 1
ATOM 910 O O . ASN A 1 114 ? 11.485 -2.597 -1.137 1.00 95.69 114 ASN A O 1
ATOM 914 N N . ILE A 1 115 ? 9.423 -2.718 -2.052 1.00 96.69 115 ILE A N 1
ATOM 915 C CA . ILE A 1 115 ? 9.612 -1.804 -3.174 1.00 96.69 115 ILE A CA 1
ATOM 916 C C . ILE A 1 115 ? 8.507 -0.747 -3.119 1.00 96.69 115 ILE A C 1
ATOM 918 O O . ILE A 1 115 ? 7.318 -1.056 -3.135 1.00 96.69 115 ILE A O 1
ATOM 922 N N . CYS A 1 116 ? 8.900 0.524 -3.104 1.00 97.88 116 CYS A N 1
ATOM 923 C CA . CYS A 1 116 ? 7.979 1.648 -3.210 1.00 97.88 116 CYS A CA 1
ATOM 924 C C . CYS A 1 116 ? 7.858 2.084 -4.674 1.00 97.88 116 CYS A C 1
ATOM 926 O O . CYS A 1 116 ? 8.826 2.596 -5.246 1.00 97.88 116 CYS A O 1
ATOM 928 N N . THR A 1 117 ? 6.675 1.939 -5.279 1.00 97.62 117 THR A N 1
ATOM 929 C CA . THR A 1 117 ? 6.473 2.289 -6.700 1.00 97.62 117 THR A CA 1
ATOM 930 C C . THR A 1 117 ? 6.629 3.787 -6.960 1.00 97.62 117 THR A C 1
ATOM 932 O O . THR A 1 117 ? 7.107 4.163 -8.024 1.00 97.62 117 THR A O 1
ATOM 935 N N . MET A 1 118 ? 6.342 4.649 -5.978 1.00 97.00 118 MET A N 1
ATOM 936 C CA . MET A 1 118 ? 6.630 6.089 -6.060 1.00 97.00 118 MET A CA 1
ATOM 937 C C . MET A 1 118 ? 8.138 6.362 -6.189 1.00 97.00 118 MET A C 1
ATOM 939 O O . MET A 1 118 ? 8.562 7.185 -6.999 1.00 97.00 118 MET A O 1
ATOM 943 N N . ASN A 1 119 ? 8.968 5.678 -5.397 1.00 95.12 119 ASN A N 1
ATOM 944 C CA . ASN A 1 119 ? 10.423 5.846 -5.455 1.00 95.12 119 ASN A CA 1
ATOM 945 C C . ASN A 1 119 ? 11.003 5.222 -6.724 1.00 95.12 119 ASN A C 1
ATOM 947 O O . ASN A 1 119 ? 11.899 5.800 -7.337 1.00 95.12 119 ASN A O 1
ATOM 951 N N . LEU A 1 120 ? 10.457 4.083 -7.152 1.00 94.38 120 LEU A N 1
ATOM 952 C CA . LEU A 1 120 ? 10.819 3.470 -8.422 1.00 94.38 120 LEU A CA 1
ATOM 953 C C . LEU A 1 120 ? 10.487 4.404 -9.597 1.00 94.38 120 LEU A C 1
ATOM 955 O O . LEU A 1 120 ? 11.340 4.638 -10.449 1.00 94.38 120 LEU A O 1
ATOM 959 N N . ALA A 1 121 ? 9.310 5.035 -9.580 1.00 94.25 121 ALA A N 1
ATOM 960 C CA . ALA A 1 121 ? 8.906 6.025 -10.572 1.00 94.25 121 ALA A CA 1
ATOM 961 C C . ALA A 1 121 ? 9.882 7.207 -10.652 1.00 94.25 121 ALA A C 1
ATOM 963 O O . ALA A 1 121 ? 10.269 7.587 -11.748 1.00 94.25 121 ALA A O 1
ATOM 964 N N . LYS A 1 122 ? 10.353 7.746 -9.517 1.00 92.25 122 LYS A N 1
ATOM 965 C CA . LYS A 1 122 ? 11.364 8.826 -9.490 1.00 92.25 122 LYS A CA 1
ATOM 966 C C . LYS A 1 122 ? 12.694 8.428 -10.133 1.00 92.25 122 LYS A C 1
ATOM 968 O O . LYS A 1 122 ? 13.389 9.285 -10.675 1.00 92.25 122 LYS A O 1
ATOM 973 N N . LYS A 1 123 ? 13.065 7.146 -10.059 1.00 90.38 123 LYS A N 1
ATOM 974 C CA . LYS A 1 123 ? 14.298 6.625 -10.671 1.00 90.38 123 LYS A CA 1
ATOM 975 C C . LYS A 1 123 ? 14.150 6.379 -12.166 1.00 90.38 123 LYS A C 1
ATOM 977 O O . LYS A 1 123 ? 15.111 6.572 -12.901 1.00 90.38 123 LYS A O 1
ATOM 982 N N . ILE A 1 124 ? 12.967 5.947 -12.595 1.00 89.75 124 ILE A N 1
ATOM 983 C CA . ILE A 1 124 ? 12.668 5.658 -14.000 1.00 89.75 124 ILE A CA 1
ATOM 984 C C . ILE A 1 124 ? 12.353 6.959 -14.755 1.00 89.75 124 ILE A C 1
ATOM 986 O O . ILE A 1 124 ? 12.900 7.193 -15.823 1.00 89.75 124 ILE A O 1
ATOM 990 N N . ILE A 1 125 ? 11.521 7.837 -14.194 1.00 88.88 125 ILE A N 1
ATOM 991 C CA . ILE A 1 125 ? 11.042 9.071 -14.830 1.00 88.88 125 ILE A CA 1
ATOM 992 C C . ILE A 1 125 ? 11.319 10.255 -13.906 1.00 88.88 125 ILE A C 1
ATOM 994 O O . ILE A 1 125 ? 10.416 10.761 -13.252 1.00 88.88 125 ILE A O 1
ATOM 998 N N . SER A 1 126 ? 12.566 10.725 -13.844 1.00 84.12 126 SER A N 1
ATOM 999 C CA . SER A 1 126 ? 12.978 11.744 -12.864 1.00 84.12 126 SER A CA 1
ATOM 1000 C C . SER A 1 126 ? 12.393 13.147 -13.084 1.00 84.12 126 SER A C 1
ATOM 1002 O O . SER A 1 126 ? 12.574 14.022 -12.239 1.00 84.12 126 SER A O 1
ATOM 1004 N N . THR A 1 127 ? 11.724 13.393 -14.211 1.00 86.88 127 THR A N 1
ATOM 1005 C CA . THR A 1 127 ? 11.242 14.719 -14.633 1.00 86.88 127 THR A CA 1
ATOM 1006 C C . THR A 1 127 ? 9.758 14.963 -14.362 1.00 86.88 127 THR A C 1
ATOM 1008 O O . THR A 1 127 ? 9.255 16.031 -14.708 1.00 86.88 127 THR A O 1
ATOM 1011 N N . MET A 1 128 ? 9.034 14.015 -13.753 1.00 89.94 128 MET A N 1
ATOM 1012 C CA . MET A 1 128 ? 7.602 14.214 -13.522 1.00 89.94 128 MET A CA 1
ATOM 1013 C C . MET A 1 128 ? 7.324 15.305 -12.475 1.00 89.94 128 MET A C 1
ATOM 1015 O O . MET A 1 128 ? 7.988 15.342 -11.436 1.00 89.94 128 MET A O 1
ATOM 1019 N N . PRO A 1 129 ? 6.282 16.135 -12.680 1.00 90.19 129 PRO A N 1
ATOM 1020 C CA . PRO A 1 129 ? 5.897 17.175 -11.724 1.00 90.19 129 PRO A CA 1
ATOM 1021 C C . PRO A 1 129 ? 5.274 16.612 -10.436 1.00 90.19 129 PRO A C 1
ATOM 1023 O O . PRO A 1 129 ? 5.273 17.275 -9.402 1.00 90.19 129 PRO A O 1
ATOM 1026 N N . SER A 1 130 ? 4.719 15.398 -10.478 1.00 95.25 130 SER A N 1
ATOM 1027 C CA . SER A 1 130 ? 4.065 14.748 -9.340 1.00 95.25 130 SER A CA 1
ATOM 1028 C C . SER A 1 130 ? 4.172 13.235 -9.462 1.00 95.25 130 SER A C 1
ATOM 1030 O O . SER A 1 130 ? 3.954 12.696 -10.538 1.00 95.25 130 SER A O 1
ATOM 1032 N N . TYR A 1 131 ? 4.449 12.549 -8.355 1.00 96.38 131 TYR A N 1
ATOM 1033 C CA . TYR A 1 131 ? 4.561 11.084 -8.301 1.00 96.38 131 TYR A CA 1
ATOM 1034 C C . TYR A 1 131 ? 3.443 10.435 -7.485 1.00 96.38 131 TYR A C 1
ATOM 1036 O O . TYR A 1 131 ? 3.612 9.313 -7.025 1.00 96.38 131 TYR A O 1
ATOM 1044 N 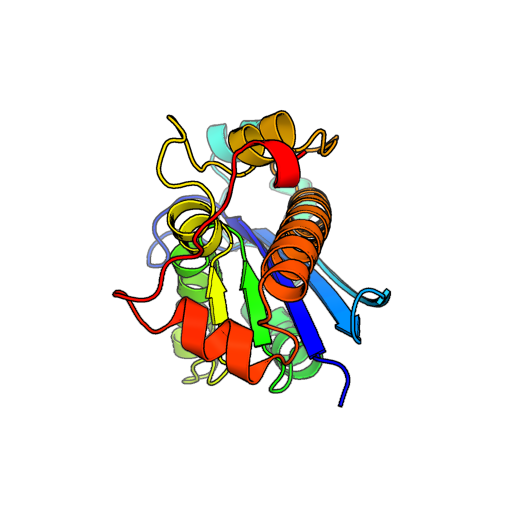N . ARG A 1 132 ? 2.323 11.140 -7.277 1.00 96.69 132 ARG A N 1
ATOM 1045 C CA . ARG A 1 132 ? 1.111 10.527 -6.715 1.00 96.69 132 ARG A CA 1
ATOM 1046 C C . ARG A 1 132 ? 0.632 9.408 -7.639 1.00 96.69 132 ARG A C 1
ATOM 1048 O O . ARG A 1 132 ? 0.813 9.515 -8.856 1.00 96.69 132 ARG A O 1
ATOM 1055 N N . LEU A 1 133 ? -0.029 8.395 -7.079 1.00 96.94 133 LEU A N 1
ATOM 1056 C CA . LEU A 1 133 ? -0.552 7.266 -7.849 1.00 96.94 133 LEU A CA 1
ATOM 1057 C C . LEU A 1 133 ? -1.421 7.750 -9.012 1.00 96.94 133 LEU A C 1
ATOM 1059 O O . LEU A 1 133 ? -1.168 7.373 -10.147 1.00 96.94 133 LEU A O 1
ATOM 1063 N N . SER A 1 134 ? -2.346 8.679 -8.759 1.00 95.62 134 SER A N 1
ATOM 1064 C CA . SER A 1 134 ? -3.206 9.274 -9.790 1.00 95.62 134 SER A CA 1
ATOM 1065 C C . SER A 1 134 ? -2.428 9.952 -10.924 1.00 95.62 134 SER A C 1
ATOM 1067 O O . SER A 1 134 ? -2.745 9.745 -12.092 1.00 95.62 134 SER A O 1
ATOM 1069 N N . SER A 1 135 ? -1.371 10.706 -10.611 1.00 95.88 135 SER A N 1
ATOM 1070 C CA . SER A 1 135 ? -0.511 11.345 -11.618 1.00 95.88 135 SER A CA 1
ATOM 1071 C C . SER A 1 135 ? 0.183 10.315 -12.511 1.00 95.88 135 SER A C 1
ATOM 1073 O O . SER A 1 135 ? 0.243 10.487 -13.726 1.00 95.88 135 SER A O 1
ATOM 1075 N N . LEU A 1 136 ? 0.701 9.239 -11.913 1.00 96.38 136 LEU A N 1
ATOM 1076 C CA . LEU A 1 136 ? 1.370 8.158 -12.639 1.00 96.38 136 LEU A CA 1
ATOM 1077 C C . LEU A 1 136 ? 0.376 7.322 -13.444 1.00 96.38 136 LEU A C 1
ATOM 1079 O O . LEU A 1 136 ? 0.659 6.973 -14.586 1.00 96.38 136 LEU A O 1
ATOM 1083 N N . CYS A 1 137 ? -0.800 7.047 -12.885 1.00 95.69 137 CYS A N 1
ATOM 1084 C CA . CYS A 1 137 ? -1.884 6.382 -13.588 1.00 95.69 137 CYS A CA 1
ATOM 1085 C C . CYS A 1 137 ? -2.288 7.162 -14.840 1.00 95.69 137 CYS A C 1
ATOM 1087 O O . CYS A 1 137 ? -2.340 6.576 -15.916 1.00 95.69 137 CYS A O 1
ATOM 1089 N N . ASN A 1 138 ? -2.458 8.481 -14.729 1.00 94.38 138 ASN A N 1
ATOM 1090 C CA . ASN A 1 138 ? -2.746 9.338 -15.878 1.00 94.38 138 ASN A CA 1
ATOM 1091 C C . ASN A 1 138 ? -1.617 9.313 -16.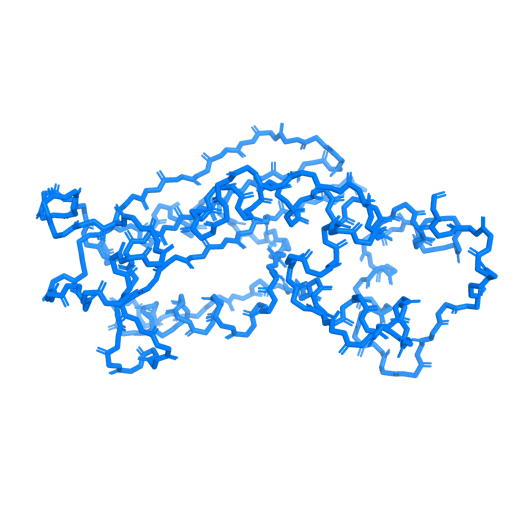917 1.00 94.38 138 ASN A C 1
ATOM 1093 O O . ASN A 1 138 ? -1.889 9.211 -18.107 1.00 94.38 138 ASN A O 1
ATOM 1097 N N . TYR A 1 139 ? -0.356 9.378 -16.479 1.00 93.56 139 TYR A N 1
ATOM 1098 C CA . TYR A 1 139 ? 0.796 9.344 -17.385 1.00 93.56 139 TYR A CA 1
ATOM 1099 C C . TYR A 1 139 ? 0.875 8.040 -18.195 1.00 93.56 139 TYR A C 1
ATOM 1101 O O . TYR A 1 139 ? 1.213 8.062 -19.374 1.00 93.56 139 TYR A O 1
ATOM 1109 N N . PHE A 1 140 ? 0.545 6.908 -17.572 1.00 93.62 140 PHE A N 1
ATOM 1110 C CA . PHE A 1 140 ? 0.649 5.578 -18.176 1.00 93.62 140 PHE A CA 1
ATOM 1111 C C . PHE A 1 140 ? -0.662 5.026 -18.757 1.00 93.62 140 PHE A C 1
ATOM 1113 O O . PHE A 1 140 ? -0.707 3.837 -19.095 1.00 93.62 140 PHE A O 1
ATOM 1120 N N . ASP A 1 141 ? -1.708 5.853 -18.837 1.00 95.12 141 ASP A N 1
ATOM 1121 C CA . ASP A 1 141 ? -3.065 5.470 -19.253 1.00 95.12 141 ASP A CA 1
ATOM 1122 C C . ASP A 1 141 ? -3.622 4.263 -18.463 1.00 95.12 141 ASP A C 1
ATOM 1124 O O . ASP A 1 141 ? -4.153 3.286 -18.994 1.00 95.12 141 ASP A O 1
ATOM 1128 N N . ILE A 1 142 ? -3.446 4.294 -17.140 1.00 95.38 142 ILE A N 1
ATOM 1129 C CA . ILE A 1 142 ? -3.992 3.306 -16.207 1.00 95.38 142 ILE A CA 1
ATOM 1130 C C . ILE A 1 142 ? -5.272 3.868 -15.597 1.00 95.38 142 ILE A C 1
ATOM 1132 O O . ILE A 1 142 ? -5.240 4.824 -14.827 1.00 95.38 142 ILE A O 1
ATOM 1136 N N . LYS A 1 143 ? -6.401 3.214 -15.867 1.00 92.94 143 LYS A N 1
ATOM 1137 C CA . LYS A 1 143 ? -7.671 3.531 -15.204 1.00 92.94 143 LYS A CA 1
ATOM 1138 C C . LYS A 1 143 ? -7.671 3.046 -13.753 1.00 92.94 143 LYS A C 1
ATOM 1140 O O . LYS A 1 143 ? -7.434 1.860 -13.505 1.00 92.94 143 LYS A O 1
ATOM 1145 N N . ASN A 1 144 ? -7.979 3.963 -12.838 1.00 92.38 144 ASN A N 1
ATOM 1146 C CA . ASN A 1 144 ? -8.267 3.705 -11.431 1.00 92.38 144 ASN A CA 1
ATOM 1147 C C . ASN A 1 144 ? -9.680 4.229 -11.128 1.00 92.38 144 ASN A C 1
ATOM 1149 O O . ASN A 1 144 ? -9.868 5.424 -10.919 1.00 92.38 144 ASN A O 1
ATOM 1153 N N . GLU A 1 145 ? -10.677 3.351 -11.232 1.00 81.69 145 GLU A N 1
ATOM 1154 C CA . GLU A 1 145 ? -12.098 3.733 -11.261 1.00 81.69 145 GLU A CA 1
ATOM 1155 C C . GLU A 1 145 ? -12.636 4.152 -9.886 1.00 81.69 145 GLU A C 1
ATOM 1157 O O . GLU A 1 145 ? -13.548 4.974 -9.815 1.00 81.69 145 GLU A O 1
ATOM 1162 N N . TYR A 1 146 ? -12.040 3.638 -8.808 1.00 87.75 146 TYR A N 1
ATOM 1163 C CA . TYR A 1 146 ? -12.453 3.890 -7.428 1.00 87.75 146 TYR A CA 1
ATOM 1164 C C . TYR A 1 146 ? -11.240 4.255 -6.568 1.00 87.75 146 TYR A C 1
ATOM 1166 O O . TYR A 1 146 ? -10.919 3.549 -5.617 1.00 87.75 146 TYR A O 1
ATOM 1174 N N . ALA A 1 147 ? -10.534 5.329 -6.936 1.00 86.12 147 ALA A N 1
ATOM 1175 C CA . ALA A 1 147 ? -9.402 5.827 -6.151 1.00 86.12 147 ALA A CA 1
ATOM 1176 C C . ALA A 1 147 ? -9.788 6.008 -4.670 1.00 86.12 147 ALA A C 1
ATOM 1178 O O . ALA A 1 147 ? -10.906 6.454 -4.401 1.00 86.12 147 ALA A O 1
ATOM 1179 N N . HIS A 1 148 ? -8.867 5.698 -3.748 1.00 85.12 148 HIS A N 1
ATOM 1180 C CA . HIS A 1 148 ? -9.108 5.680 -2.293 1.00 85.12 148 HIS A CA 1
ATOM 1181 C C . HIS A 1 148 ? -10.041 4.557 -1.818 1.00 85.12 148 HIS A C 1
ATOM 1183 O O . HIS A 1 148 ? -10.741 4.663 -0.809 1.00 85.12 148 HIS A O 1
ATOM 1189 N N . ARG A 1 149 ? -10.073 3.468 -2.588 1.00 95.12 149 ARG A N 1
ATOM 1190 C CA . ARG A 1 149 ? -10.467 2.145 -2.113 1.00 95.12 149 ARG A CA 1
ATOM 1191 C C . ARG A 1 149 ? -9.264 1.240 -2.252 1.00 95.12 149 ARG A C 1
ATOM 1193 O O . ARG A 1 149 ? -8.767 1.079 -3.374 1.00 95.12 149 ARG A O 1
ATOM 1200 N N . ALA A 1 150 ? -8.876 0.580 -1.163 1.00 95.25 150 ALA A N 1
ATOM 1201 C CA . ALA A 1 150 ? -7.587 -0.099 -1.085 1.00 95.25 150 ALA A CA 1
ATOM 1202 C C . ALA A 1 150 ? -7.384 -1.081 -2.251 1.00 95.25 150 ALA A C 1
ATOM 1204 O O . ALA A 1 150 ? -6.365 -1.067 -2.933 1.00 95.25 150 ALA A O 1
ATOM 1205 N N . MET A 1 151 ? -8.388 -1.904 -2.577 1.00 97.94 151 MET A N 1
ATOM 1206 C CA . MET A 1 151 ? -8.256 -2.873 -3.672 1.00 97.94 151 MET A CA 1
ATOM 1207 C C . MET A 1 151 ? -8.146 -2.216 -5.059 1.00 97.94 151 MET A C 1
ATOM 1209 O O . MET A 1 151 ? -7.413 -2.714 -5.916 1.00 97.94 151 MET A O 1
ATOM 1213 N N . SER A 1 152 ? -8.833 -1.094 -5.296 1.00 97.06 152 SER A N 1
ATOM 1214 C CA . SER A 1 152 ? -8.705 -0.345 -6.556 1.00 97.06 152 SER A CA 1
ATOM 1215 C C . SER A 1 152 ? -7.286 0.206 -6.713 1.00 97.06 152 SER A C 1
ATOM 1217 O O . SER A 1 152 ? -6.667 0.047 -7.772 1.00 97.06 152 SER A O 1
ATOM 1219 N N . ASP A 1 153 ? -6.734 0.753 -5.630 1.00 97.56 153 ASP A N 1
ATOM 1220 C CA . ASP A 1 153 ? -5.373 1.286 -5.590 1.00 97.56 153 ASP A CA 1
ATOM 1221 C C . ASP A 1 153 ? -4.315 0.172 -5.694 1.00 97.56 153 ASP A C 1
ATOM 1223 O O . ASP A 1 153 ? -3.314 0.341 -6.400 1.00 97.56 153 ASP A O 1
ATOM 1227 N N . VAL A 1 154 ? -4.573 -1.024 -5.150 1.00 98.44 154 VAL A N 1
ATOM 1228 C CA . VAL A 1 154 ? -3.743 -2.222 -5.372 1.00 98.44 154 VAL A CA 1
ATOM 1229 C C . VAL A 1 154 ? -3.735 -2.644 -6.844 1.00 98.44 154 VAL A C 1
ATOM 1231 O O . VAL A 1 154 ? -2.665 -2.933 -7.390 1.00 98.44 154 VAL A O 1
ATOM 1234 N N . TYR A 1 155 ? -4.881 -2.663 -7.533 1.00 98.19 155 TYR A N 1
ATOM 1235 C CA . TYR A 1 155 ? -4.924 -2.978 -8.969 1.00 98.19 155 TYR A CA 1
ATOM 1236 C C . TYR A 1 155 ? -4.185 -1.932 -9.808 1.00 98.19 155 TYR A C 1
ATOM 1238 O O . TYR A 1 155 ? -3.433 -2.288 -10.724 1.00 98.19 155 TYR A O 1
ATOM 1246 N N . ALA A 1 156 ? -4.375 -0.648 -9.505 1.00 98.06 156 ALA A N 1
ATOM 1247 C CA . ALA A 1 156 ? -3.674 0.442 -10.173 1.00 98.06 156 ALA A CA 1
ATOM 1248 C C . ALA A 1 156 ? -2.153 0.344 -9.955 1.00 98.06 156 ALA A C 1
ATOM 1250 O O . ALA A 1 156 ? -1.379 0.391 -10.916 1.00 98.06 156 ALA A O 1
ATOM 1251 N N . THR A 1 157 ? -1.730 0.102 -8.712 1.00 98.25 157 THR A N 1
ATOM 1252 C CA . THR A 1 157 ? -0.327 -0.100 -8.333 1.00 98.25 157 THR A CA 1
ATOM 1253 C C . THR A 1 157 ? 0.265 -1.342 -8.994 1.00 98.25 157 THR A C 1
ATOM 1255 O O . THR A 1 157 ? 1.401 -1.291 -9.459 1.00 98.25 157 THR A O 1
ATOM 1258 N N . THR A 1 158 ? -0.503 -2.427 -9.120 1.00 97.94 158 THR A N 1
ATOM 1259 C CA . THR A 1 158 ? -0.091 -3.652 -9.824 1.00 97.94 158 THR A CA 1
ATOM 1260 C C . THR A 1 158 ? 0.209 -3.358 -11.290 1.00 97.94 158 THR A C 1
ATOM 1262 O O . THR A 1 158 ? 1.302 -3.653 -11.766 1.00 97.94 158 THR A O 1
ATOM 1265 N N . LYS A 1 159 ? -0.716 -2.699 -12.002 1.00 97.25 159 LYS A N 1
ATOM 1266 C CA . LYS A 1 159 ? -0.520 -2.312 -13.411 1.00 97.25 159 LYS A CA 1
ATOM 1267 C C . LYS A 1 159 ? 0.692 -1.396 -13.581 1.00 97.25 159 LYS A C 1
ATOM 1269 O O . LYS A 1 159 ? 1.482 -1.581 -14.508 1.00 97.25 159 LYS A O 1
ATOM 1274 N N . LEU A 1 160 ? 0.852 -0.424 -12.682 1.00 96.94 160 LEU A N 1
ATOM 1275 C CA . LEU A 1 160 ? 1.988 0.494 -12.685 1.00 96.94 160 LEU A CA 1
ATOM 1276 C C . LEU A 1 160 ? 3.310 -0.255 -12.469 1.00 96.94 160 LEU A C 1
ATOM 1278 O O . LEU A 1 160 ? 4.272 -0.046 -13.208 1.00 96.94 160 LEU A O 1
ATOM 1282 N N . PHE A 1 161 ? 3.349 -1.163 -11.494 1.00 96.50 161 PHE A N 1
ATOM 1283 C CA . PHE A 1 161 ? 4.523 -1.975 -11.205 1.00 96.50 161 PHE A CA 1
ATOM 1284 C C . PHE A 1 161 ? 4.889 -2.886 -12.382 1.00 96.50 161 PHE A C 1
ATOM 1286 O O . PHE A 1 161 ? 6.051 -2.904 -12.780 1.00 96.50 161 PHE A O 1
ATOM 1293 N N . THR A 1 162 ? 3.913 -3.541 -13.018 1.00 94.88 162 THR A N 1
ATOM 1294 C CA . THR A 1 162 ? 4.143 -4.348 -14.227 1.00 94.88 162 THR A CA 1
ATOM 1295 C C . THR A 1 162 ? 4.713 -3.516 -15.382 1.00 94.88 162 THR A C 1
ATOM 1297 O O . THR A 1 162 ? 5.625 -3.977 -16.071 1.00 94.88 162 THR A O 1
ATOM 1300 N N . LYS A 1 163 ? 4.259 -2.268 -15.580 1.00 94.50 163 LYS A N 1
ATOM 1301 C CA . LYS A 1 163 ? 4.870 -1.360 -16.572 1.00 94.50 163 LYS A CA 1
ATOM 1302 C C . LYS A 1 163 ? 6.326 -1.040 -16.230 1.00 94.50 163 LYS A C 1
ATOM 1304 O O . LYS A 1 163 ? 7.186 -1.104 -17.105 1.00 94.50 163 LYS A O 1
ATOM 1309 N N . PHE A 1 164 ? 6.632 -0.755 -14.964 1.00 93.75 164 PHE A N 1
ATOM 1310 C CA . PHE A 1 164 ? 8.015 -0.540 -14.531 1.00 93.75 164 PHE A CA 1
ATOM 1311 C C . PHE A 1 164 ? 8.888 -1.779 -14.719 1.00 93.75 164 PHE A C 1
ATOM 1313 O O . PHE A 1 164 ? 10.019 -1.647 -15.182 1.00 93.75 164 PHE A O 1
ATOM 1320 N N . GLN A 1 165 ? 8.371 -2.972 -14.419 1.00 92.44 165 GLN A N 1
ATOM 1321 C CA . GLN A 1 165 ? 9.065 -4.231 -14.689 1.00 92.44 165 GLN A CA 1
ATOM 1322 C C . GLN A 1 165 ? 9.369 -4.392 -16.180 1.00 92.44 165 GLN A C 1
ATOM 1324 O O . GLN A 1 165 ? 10.501 -4.716 -16.525 1.00 92.44 165 GLN A O 1
ATOM 1329 N N . ALA A 1 166 ? 8.419 -4.092 -17.069 1.00 91.81 166 ALA A N 1
ATOM 1330 C CA . ALA A 1 166 ? 8.649 -4.139 -18.513 1.00 91.81 166 ALA A CA 1
ATOM 1331 C C . ALA A 1 166 ? 9.738 -3.149 -18.970 1.00 91.81 166 ALA A C 1
ATOM 1333 O O . ALA A 1 166 ? 10.632 -3.522 -19.732 1.00 91.81 166 ALA A O 1
ATOM 1334 N N . ILE A 1 167 ? 9.719 -1.910 -18.461 1.00 91.44 167 ILE A N 1
ATOM 1335 C CA . ILE A 1 167 ? 10.752 -0.902 -18.750 1.00 91.44 167 ILE A CA 1
ATOM 1336 C C . ILE A 1 167 ? 12.128 -1.389 -18.277 1.00 91.44 167 ILE A C 1
ATOM 1338 O O . ILE A 1 167 ? 13.093 -1.352 -19.039 1.00 91.44 167 ILE A O 1
ATOM 1342 N N . MET A 1 168 ? 12.226 -1.878 -17.039 1.00 91.00 168 MET A N 1
ATOM 1343 C CA . MET A 1 168 ? 13.463 -2.420 -16.466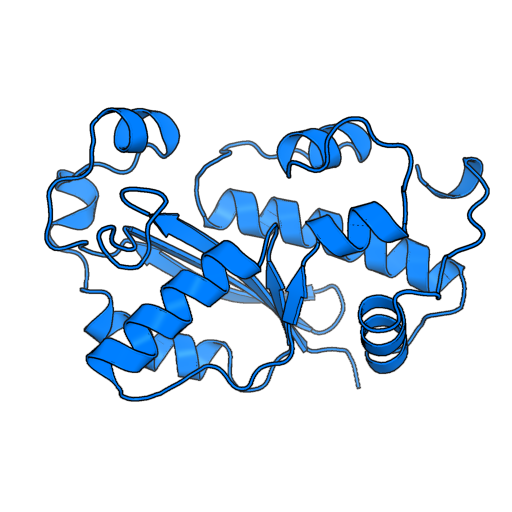 1.00 91.00 168 MET A CA 1
ATOM 1344 C C . MET A 1 168 ? 13.981 -3.625 -17.266 1.00 91.00 168 MET A C 1
ATOM 1346 O O . MET A 1 168 ? 15.158 -3.658 -17.630 1.00 91.00 168 MET A O 1
ATOM 1350 N N . HIS A 1 169 ? 13.094 -4.551 -17.635 1.00 90.19 169 HIS A N 1
ATOM 1351 C CA . HIS A 1 169 ? 13.415 -5.733 -18.434 1.00 90.19 169 HIS A CA 1
ATOM 1352 C C . HIS A 1 169 ? 13.983 -5.365 -19.812 1.00 90.19 169 HIS A C 1
ATOM 1354 O O . HIS A 1 169 ? 15.013 -5.907 -20.228 1.00 90.19 169 HIS A O 1
ATOM 1360 N N . ASN A 1 170 ? 13.369 -4.395 -20.496 1.00 89.69 170 ASN A N 1
ATOM 1361 C CA . ASN A 1 170 ? 13.848 -3.884 -21.785 1.00 89.69 170 ASN A CA 1
ATOM 1362 C C . ASN A 1 170 ? 15.205 -3.168 -21.683 1.00 89.69 170 ASN A C 1
ATOM 1364 O O . ASN A 1 170 ? 15.907 -3.046 -22.683 1.00 89.69 170 ASN A O 1
ATOM 1368 N N . ASN A 1 171 ? 15.604 -2.754 -20.479 1.00 87.94 171 ASN A N 1
ATOM 1369 C CA . ASN A 1 171 ? 16.900 -2.142 -20.188 1.00 87.94 171 ASN A CA 1
ATOM 1370 C C . ASN A 1 171 ? 17.878 -3.107 -19.489 1.00 87.94 171 ASN A C 1
ATOM 1372 O O . ASN A 1 171 ? 18.863 -2.676 -18.894 1.00 87.94 171 ASN A O 1
ATOM 1376 N N . GLY A 1 172 ? 17.626 -4.418 -19.573 1.00 88.19 172 GLY A N 1
ATOM 1377 C CA . GLY A 1 172 ? 18.562 -5.457 -19.135 1.00 88.19 172 GLY A CA 1
ATOM 1378 C C . GLY A 1 172 ? 18.437 -5.893 -17.674 1.00 88.19 172 GLY A C 1
ATOM 1379 O O . GLY A 1 172 ? 19.189 -6.771 -17.266 1.00 88.19 172 GLY A O 1
ATOM 1380 N N . LEU A 1 173 ? 17.490 -5.348 -16.905 1.00 89.56 173 LEU A N 1
ATOM 1381 C CA . LEU A 1 173 ? 17.198 -5.785 -15.534 1.00 89.56 173 LEU A CA 1
ATOM 1382 C C . LEU A 1 173 ? 16.058 -6.809 -15.569 1.00 89.56 173 LEU A C 1
ATOM 1384 O O . LEU A 1 173 ? 14.888 -6.430 -15.640 1.00 89.56 173 LEU A O 1
ATOM 1388 N N . ARG A 1 174 ? 16.389 -8.102 -15.596 1.00 85.31 174 ARG A N 1
ATOM 1389 C CA . ARG A 1 174 ? 15.417 -9.162 -15.927 1.00 85.31 174 ARG A CA 1
ATOM 1390 C C . ARG A 1 174 ? 15.008 -10.011 -14.735 1.00 85.31 174 ARG A C 1
ATOM 1392 O O . ARG A 1 174 ? 13.901 -10.539 -14.737 1.00 85.31 174 ARG A O 1
ATOM 1399 N N . GLU A 1 175 ? 15.874 -10.123 -13.737 1.00 87.38 175 GLU A N 1
ATOM 1400 C CA . GLU A 1 175 ? 15.628 -10.926 -12.544 1.00 87.38 175 GLU A CA 1
ATOM 1401 C C . GLU A 1 175 ? 15.200 -10.041 -11.363 1.00 87.38 175 GLU A C 1
ATOM 1403 O O . GLU A 1 175 ? 15.580 -8.871 -11.262 1.00 87.38 175 GLU A O 1
ATOM 1408 N N . ASP A 1 176 ? 14.470 -10.599 -10.394 1.00 86.00 176 ASP A N 1
ATOM 1409 C CA . ASP A 1 176 ? 14.018 -9.839 -9.215 1.00 86.00 176 ASP A CA 1
ATOM 1410 C C . ASP A 1 176 ? 15.184 -9.231 -8.427 1.00 86.00 176 ASP A C 1
ATOM 1412 O O . ASP A 1 176 ? 15.071 -8.155 -7.837 1.00 86.00 176 ASP A O 1
ATOM 1416 N N . GLN A 1 177 ? 16.325 -9.926 -8.412 1.00 87.31 177 GLN A N 1
ATOM 1417 C CA . GLN A 1 177 ? 17.535 -9.461 -7.745 1.00 87.31 177 GLN A CA 1
ATOM 1418 C C . GLN A 1 177 ? 18.134 -8.232 -8.444 1.00 87.31 177 GLN A C 1
ATOM 1420 O O . GLN A 1 177 ? 18.688 -7.368 -7.757 1.00 87.31 177 GLN A O 1
ATOM 1425 N N . ASP A 1 178 ? 17.970 -8.114 -9.766 1.00 88.56 178 ASP A N 1
ATOM 1426 C CA . ASP A 1 178 ? 18.355 -6.925 -10.531 1.00 88.56 178 ASP A CA 1
ATOM 1427 C C . ASP A 1 178 ? 17.457 -5.749 -10.160 1.00 88.56 178 ASP A C 1
ATOM 1429 O O . ASP A 1 178 ? 17.954 -4.658 -9.888 1.0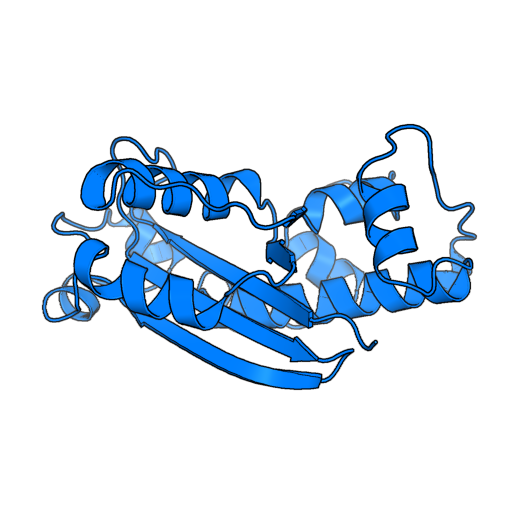0 88.56 178 ASP A O 1
ATOM 1433 N N . ILE A 1 179 ? 16.142 -5.983 -10.076 1.00 88.75 179 ILE A N 1
ATOM 1434 C CA . ILE A 1 179 ? 15.156 -4.968 -9.684 1.00 88.75 179 ILE A CA 1
ATOM 1435 C C . ILE A 1 179 ? 15.438 -4.468 -8.265 1.00 88.75 179 ILE A C 1
ATOM 1437 O O . ILE A 1 179 ? 15.469 -3.261 -8.030 1.00 88.75 179 ILE A O 1
ATOM 1441 N N . LEU A 1 180 ? 15.681 -5.376 -7.315 1.00 90.31 180 LEU A N 1
ATOM 1442 C CA . LEU A 1 180 ? 16.004 -5.016 -5.934 1.00 90.31 180 LEU A CA 1
ATOM 1443 C C . LEU A 1 180 ? 17.317 -4.235 -5.846 1.00 90.31 180 LEU A C 1
ATOM 1445 O O . LEU A 1 180 ? 17.367 -3.218 -5.156 1.00 90.31 180 LEU A O 1
ATOM 1449 N N . LYS A 1 181 ? 18.361 -4.670 -6.562 1.00 90.44 181 LYS A N 1
ATOM 1450 C CA . LYS A 1 181 ? 19.646 -3.962 -6.605 1.00 90.44 181 LYS A CA 1
ATOM 1451 C C . LYS A 1 181 ? 19.484 -2.574 -7.221 1.00 90.44 181 LYS A C 1
ATOM 1453 O O . LYS A 1 181 ? 19.949 -1.597 -6.644 1.00 90.44 181 LYS A O 1
ATOM 1458 N N . PHE A 1 182 ? 18.781 -2.481 -8.348 1.00 89.50 182 PHE A N 1
ATOM 1459 C CA . PHE A 1 182 ? 18.460 -1.214 -8.993 1.00 89.50 182 PHE A CA 1
ATOM 1460 C C . PHE A 1 182 ? 17.689 -0.299 -8.051 1.00 89.50 182 PHE A C 1
ATOM 1462 O O . PHE A 1 182 ? 18.045 0.864 -7.927 1.00 89.50 182 PHE A O 1
ATOM 1469 N N . TYR A 1 183 ? 16.672 -0.808 -7.354 1.00 89.94 183 TYR A N 1
ATOM 1470 C CA . TYR A 1 183 ? 15.886 -0.040 -6.394 1.00 89.94 183 TYR A CA 1
ATOM 1471 C C . TYR A 1 183 ? 16.755 0.498 -5.246 1.00 89.94 183 TYR A C 1
ATOM 1473 O O . TYR A 1 183 ? 16.703 1.698 -4.966 1.00 89.94 183 TYR A O 1
ATOM 1481 N N . GLN A 1 184 ? 17.592 -0.357 -4.650 1.00 88.38 184 GLN A N 1
ATOM 1482 C CA . GLN A 1 184 ? 18.424 -0.046 -3.482 1.00 88.38 184 GLN A CA 1
ATOM 1483 C C . GLN A 1 184 ? 19.611 0.876 -3.780 1.00 88.38 184 GLN A C 1
ATOM 1485 O O . GLN A 1 184 ? 20.000 1.648 -2.907 1.00 88.38 184 GLN A O 1
ATOM 1490 N N . ASP A 1 185 ? 20.189 0.817 -4.979 1.00 87.19 185 ASP A N 1
ATOM 1491 C CA . ASP A 1 185 ? 21.372 1.606 -5.326 1.00 87.19 185 ASP A CA 1
ATOM 1492 C C . ASP A 1 185 ? 20.982 3.034 -5.753 1.00 87.19 185 ASP A C 1
ATOM 1494 O O . ASP A 1 185 ? 20.405 3.215 -6.828 1.00 87.19 185 ASP A O 1
ATOM 1498 N N . PRO A 1 186 ? 21.285 4.080 -4.966 1.00 79.06 186 PRO A N 1
ATOM 1499 C CA . PRO A 1 186 ? 20.883 5.449 -5.285 1.00 79.06 186 PRO A CA 1
ATOM 1500 C C . PRO A 1 186 ? 21.568 6.020 -6.538 1.00 79.06 186 PRO A C 1
ATOM 1502 O O . PRO A 1 186 ? 21.078 7.007 -7.088 1.00 79.06 186 PRO A O 1
ATOM 1505 N N . LEU A 1 187 ? 22.676 5.426 -6.992 1.00 79.56 187 LEU A N 1
ATOM 1506 C CA . LEU A 1 187 ? 23.462 5.897 -8.133 1.00 79.56 187 LEU A CA 1
ATOM 1507 C C . LEU A 1 187 ? 23.025 5.255 -9.454 1.00 79.56 187 LEU A C 1
ATOM 1509 O O . LEU A 1 187 ? 23.238 5.845 -10.515 1.00 79.56 187 LEU A O 1
ATOM 1513 N N . LEU A 1 188 ? 22.388 4.080 -9.409 1.00 78.38 188 LEU A N 1
ATOM 1514 C CA . LEU A 1 188 ? 21.875 3.426 -10.610 1.00 78.38 188 LEU A CA 1
ATOM 1515 C C . LEU A 1 188 ? 20.675 4.188 -11.186 1.00 78.38 188 LEU A C 1
ATOM 1517 O O . LEU A 1 188 ? 19.642 4.375 -10.536 1.00 78.38 188 LEU A O 1
ATOM 1521 N N . LYS A 1 189 ? 20.808 4.577 -12.457 1.00 75.06 189 LYS A N 1
ATOM 1522 C CA . LYS A 1 189 ? 19.748 5.154 -13.287 1.00 75.06 189 LYS A CA 1
ATOM 1523 C C . LYS A 1 189 ? 19.615 4.352 -14.573 1.00 75.06 189 LYS A C 1
ATOM 1525 O O . LYS A 1 189 ? 20.600 3.814 -15.074 1.00 75.06 189 LYS A O 1
ATOM 1530 N N . LEU A 1 190 ? 18.401 4.291 -15.110 1.00 76.12 190 LEU A N 1
ATOM 1531 C CA . LEU A 1 190 ? 18.187 3.773 -16.456 1.00 76.12 190 LEU A CA 1
ATOM 1532 C C . LEU A 1 190 ? 18.476 4.889 -17.464 1.00 76.12 190 LEU A C 1
ATOM 1534 O O . LEU A 1 190 ? 17.971 6.002 -17.320 1.00 76.12 190 LEU A O 1
ATOM 1538 N N . ASN A 1 191 ? 19.263 4.589 -18.496 1.00 64.44 191 ASN A N 1
ATOM 1539 C CA . ASN A 1 191 ? 19.429 5.477 -19.646 1.00 64.44 191 ASN A CA 1
ATOM 1540 C C . ASN A 1 191 ? 18.239 5.288 -20.594 1.00 64.44 191 ASN A C 1
ATOM 1542 O O . ASN A 1 191 ? 18.329 4.564 -21.581 1.00 64.44 191 ASN A O 1
ATOM 1546 N N . LEU A 1 192 ? 17.104 5.905 -20.268 1.00 63.22 192 LEU A N 1
ATOM 1547 C CA . LEU A 1 192 ? 15.886 5.799 -21.072 1.00 63.22 192 LEU A CA 1
ATOM 1548 C C . LEU A 1 192 ? 15.873 6.875 -22.163 1.00 63.22 192 LEU A C 1
ATOM 1550 O O . LEU A 1 192 ? 15.966 8.064 -21.859 1.00 63.22 192 LEU A O 1
ATOM 1554 N N . SER A 1 193 ? 15.691 6.481 -23.429 1.00 54.56 193 SER A N 1
ATOM 1555 C CA . SER A 1 193 ? 15.169 7.416 -24.432 1.00 54.56 193 SER A CA 1
ATOM 1556 C C . SER A 1 193 ? 13.656 7.540 -24.239 1.00 54.56 193 SER A C 1
ATOM 1558 O O . SER A 1 193 ? 12.967 6.541 -24.024 1.00 54.56 193 SER A O 1
ATOM 1560 N N . LEU A 1 194 ? 13.123 8.762 -24.335 1.00 51.62 194 LEU A N 1
ATOM 1561 C CA . LEU A 1 194 ? 11.698 9.066 -24.111 1.00 51.62 194 LEU A CA 1
ATOM 1562 C C . LEU A 1 194 ? 10.734 8.236 -24.986 1.00 51.62 194 LEU A C 1
ATOM 1564 O O . LEU A 1 194 ? 9.574 8.073 -24.632 1.00 51.62 194 LEU A O 1
ATOM 1568 N N . THR A 1 195 ? 11.216 7.672 -26.095 1.00 51.81 195 THR A N 1
ATOM 1569 C CA . THR A 1 195 ? 10.453 6.832 -27.029 1.00 51.81 195 THR A CA 1
ATOM 1570 C C . THR A 1 195 ? 10.111 5.424 -26.519 1.00 51.81 195 THR A C 1
ATOM 1572 O O . THR A 1 195 ? 9.314 4.754 -27.161 1.00 51.81 195 THR A O 1
ATOM 1575 N N . HIS A 1 196 ? 10.668 4.969 -25.389 1.00 53.19 196 HIS A N 1
ATOM 1576 C CA . HIS A 1 196 ? 10.443 3.615 -24.841 1.00 53.19 196 HIS A CA 1
ATOM 1577 C C . HIS A 1 196 ? 9.530 3.572 -23.598 1.00 53.19 196 HIS A C 1
ATOM 1579 O O . HIS A 1 196 ? 9.418 2.529 -22.955 1.00 53.19 196 HIS A O 1
ATOM 1585 N N . LEU A 1 197 ? 8.933 4.705 -23.211 1.00 55.44 197 LEU A N 1
ATOM 1586 C CA . LEU A 1 197 ? 8.194 4.859 -21.949 1.00 55.44 197 LEU A CA 1
ATOM 1587 C C . LEU A 1 197 ? 6.663 4.817 -22.091 1.00 55.44 197 LEU A C 1
ATOM 1589 O O . LEU A 1 197 ? 5.980 4.777 -21.066 1.00 55.44 197 LEU A O 1
ATOM 1593 N N . ILE A 1 198 ? 6.145 4.835 -23.323 1.00 51.88 198 ILE A N 1
ATOM 1594 C CA . ILE A 1 198 ? 4.710 4.867 -23.648 1.00 51.88 198 ILE A CA 1
ATOM 1595 C C . ILE A 1 198 ? 4.310 3.539 -24.285 1.00 51.88 198 ILE A C 1
ATOM 1597 O O . ILE A 1 198 ? 4.992 3.144 -25.257 1.00 51.88 198 ILE A O 1
#

Sequence (198 aa):
MLGRYIVLDIETTGLNRSKDQITEIAALKLEGNRIVDKFETLINPQMKIPAEITQLTGITDDMVKEKPTIQEVLPNFIDFIKKDILVAHNAIFDIGFINHNLNLHLNQTLENKNICTMNLAKKIISTMPSYRLSSLCNYFDIKNEYAHRAMSDVYATTKLFTKFQAIMHNNGLREDQDILKFYQDPLLKLNLSLTHLI

Foldseek 3Di:
DFAKEKQKFWQWLDQDLVPIFTQKIWIFIDRRLDTDDIDIFGAQRVDARDPVSCVQQVDHNVNHVPGHHLLVVLVVVCVVCPQGEYEYAVCCRVQVNSQSVCCVRPVDHDPHHYDHLLLLCCQAPVPDPDSPLVSLCVVQVNDQPRPNHTHSRSVSRSVSVSLSQVVCVVQPQPDVVSVSCQRPDPPDHGPDDPVSND

Nearest PDB structures (foldseek):
  8h2f-assembly1_A  TM=9.213E-01  e=1.305E-15  Streptococcus thermophilus DGCC 7710
  2ido-assembly1_A  TM=9.161E-01  e=9.186E-14  Escherichia coli
  2p1j-assembly1_A  TM=8.496E-01  e=8.081E-15  Thermotoga maritima MSB8
  1j53-assembly1_A  TM=9.086E-01  e=5.036E-13  Escherichia coli
  8fyc-assembly1_K  TM=8.460E-01  e=2.953E-11  Megasphaera

Mean predicted aligned error: 4.09 Å

Radius of gyration: 17.05 Å; Cα contacts (8 Å, |Δi|>4): 314; chains: 1; bounding box: 45×36×46 Å

Solvent-accessible surface area (backbone atoms only — not comparable to full-atom values): 11145 Å² total; per-residue (Å²): 127,73,50,49,36,32,29,34,32,58,36,50,53,55,92,46,64,92,80,33,36,56,37,30,43,16,35,39,33,26,55,53,94,39,79,77,49,78,47,75,47,62,19,22,49,89,63,86,60,42,69,70,44,28,71,58,45,67,60,47,62,83,76,18,70,88,33,53,38,62,77,71,46,47,65,60,51,50,66,70,48,63,80,37,36,36,32,20,73,53,29,72,55,51,54,46,40,52,34,48,51,32,36,74,72,66,74,40,68,82,85,50,55,72,46,34,53,37,61,49,42,48,52,72,51,71,81,63,96,56,68,49,68,69,52,48,25,61,74,68,73,48,82,56,95,47,66,59,31,31,56,42,46,23,53,40,46,44,55,51,50,54,52,50,49,52,50,37,36,77,71,72,38,75,49,66,68,43,50,52,50,47,69,70,36,90,81,59,65,72,91,74,62,83,86,72,77,119